Protein AF-A0A925CBT3-F1 (afdb_monomer)

Mean predicted aligned error: 5.27 Å

Secondary structure (DSSP, 8-state):
-PPP-EEEEEEE-SSEEEEEEE-TTPPPEEEEEETTT--EEEEE-TTSBPTTSS-B-EEEEEEEEETTEEEEEEEEEETTEEEEEEEEEEETTTTEEEEEEETTPBPTTS-BEEEEEEEEEETTEEEEEEEESSTTSPPEEEEEETTEEEEEEETT-EETTEEEEEEEEEEEEEETTEEEEEEEETT-SSEEEEEEE-----TT-TT-SS--SHHHHHHHHHHHHHHHHH---TT-TT-SSS-SHHHHHHHHHHHHHHHHH--

Structure (mmCIF, N/CA/C/O backbone):
data_AF-A0A925CBT3-F1
#
_entry.id   AF-A0A925CBT3-F1
#
loop_
_atom_site.group_PDB
_atom_site.id
_atom_site.type_symbol
_atom_site.label_atom_id
_atom_site.label_alt_id
_atom_site.label_comp_id
_atom_site.label_asym_id
_atom_site.label_entity_id
_atom_site.label_seq_id
_atom_site.pdbx_PDB_ins_code
_atom_site.Cartn_x
_atom_site.Cartn_y
_atom_site.Cartn_z
_atom_site.occupancy
_atom_site.B_iso_or_equiv
_atom_site.auth_seq_id
_atom_site.auth_comp_id
_atom_site.auth_asym_id
_atom_site.auth_atom_id
_atom_site.pdbx_PDB_model_num
ATOM 1 N N . MET A 1 1 ? -17.217 2.041 30.020 1.00 64.31 1 MET A N 1
ATOM 2 C CA . MET A 1 1 ? -17.315 2.760 28.734 1.00 64.31 1 MET A CA 1
ATOM 3 C C . MET A 1 1 ? -18.578 3.601 28.766 1.00 64.31 1 MET A C 1
ATOM 5 O O . MET A 1 1 ? -19.593 3.099 29.236 1.00 64.31 1 MET A O 1
ATOM 9 N N . GLY A 1 2 ? -18.503 4.871 28.360 1.00 74.50 2 GLY A N 1
ATOM 10 C CA . GLY A 1 2 ? -19.712 5.643 28.051 1.00 74.50 2 GLY A CA 1
ATOM 11 C C . GLY A 1 2 ? -20.394 5.091 26.789 1.00 74.50 2 GLY A C 1
ATOM 12 O O . GLY A 1 2 ? -19.797 4.254 26.110 1.00 74.50 2 GLY A O 1
ATOM 13 N N . PRO A 1 3 ? -21.630 5.508 26.475 1.00 82.62 3 PRO A N 1
ATOM 14 C CA . PRO A 1 3 ? -22.287 5.101 25.236 1.00 82.62 3 PRO A CA 1
ATOM 15 C C . PRO A 1 3 ? -21.514 5.617 24.011 1.00 82.62 3 PRO A C 1
ATOM 17 O O . PRO A 1 3 ? -21.066 6.765 23.998 1.00 82.62 3 PRO A O 1
ATOM 20 N N . PHE A 1 4 ? -21.389 4.781 22.975 1.00 84.06 4 PHE A N 1
ATOM 21 C CA . PHE A 1 4 ? -20.973 5.231 21.646 1.00 84.06 4 PHE A CA 1
ATOM 22 C C . PHE A 1 4 ? -22.062 6.127 21.068 1.00 84.06 4 PHE A C 1
ATOM 24 O O . PHE A 1 4 ? -23.239 5.764 21.094 1.00 84.06 4 PHE A O 1
ATOM 31 N N . LEU A 1 5 ? -21.679 7.297 20.567 1.00 84.81 5 LEU A N 1
ATOM 32 C CA . LEU A 1 5 ? -22.632 8.240 19.978 1.00 84.81 5 LEU A CA 1
ATOM 33 C C . LEU A 1 5 ? -22.550 8.267 18.457 1.00 84.81 5 LEU A C 1
ATOM 35 O O . LEU A 1 5 ? -23.509 8.664 17.799 1.00 84.81 5 LEU A O 1
ATOM 39 N N . ARG A 1 6 ? -21.420 7.824 17.905 1.00 89.31 6 ARG A N 1
ATOM 40 C CA . ARG A 1 6 ? -21.185 7.753 16.472 1.00 89.31 6 ARG A CA 1
ATOM 41 C C . ARG A 1 6 ? -20.341 6.530 16.143 1.00 89.31 6 ARG A C 1
ATOM 43 O O . ARG A 1 6 ? -19.370 6.243 16.841 1.00 89.31 6 ARG A O 1
ATOM 50 N N . PHE A 1 7 ? -20.730 5.851 15.072 1.00 89.75 7 PHE A N 1
ATOM 51 C CA . PHE A 1 7 ? -19.967 4.790 14.429 1.00 89.75 7 PHE A CA 1
ATOM 52 C C . PHE A 1 7 ? -19.543 5.303 13.057 1.00 89.75 7 PHE A C 1
ATOM 54 O O . PHE A 1 7 ? -20.370 5.860 12.333 1.00 89.75 7 PHE A O 1
ATOM 61 N N . ASP A 1 8 ? -18.273 5.131 12.724 1.00 87.25 8 ASP A N 1
ATOM 62 C CA . ASP A 1 8 ? -17.695 5.530 11.451 1.00 87.25 8 ASP A CA 1
ATOM 63 C C . ASP A 1 8 ? -17.082 4.299 10.791 1.00 87.25 8 ASP A C 1
ATOM 65 O O . ASP A 1 8 ? -16.086 3.753 11.259 1.00 87.25 8 ASP A O 1
ATOM 69 N N . GLY A 1 9 ? -17.719 3.865 9.703 1.00 85.31 9 GLY A N 1
ATOM 70 C CA . GLY A 1 9 ? -17.288 2.717 8.920 1.00 85.31 9 GLY A CA 1
ATOM 71 C C . GLY A 1 9 ? -17.327 1.378 9.646 1.00 85.31 9 GLY A C 1
ATOM 72 O O . GLY A 1 9 ? -17.308 1.285 10.872 1.00 85.31 9 GLY A O 1
ATOM 73 N N . VAL A 1 10 ? -17.407 0.314 8.857 1.00 93.12 10 VAL A N 1
ATOM 74 C CA . VAL A 1 10 ? -17.416 -1.054 9.362 1.00 93.12 10 VAL A CA 1
ATOM 75 C C . VAL A 1 10 ? -16.691 -1.933 8.350 1.00 93.12 10 VAL A C 1
ATOM 77 O O . VAL A 1 10 ? -17.104 -2.000 7.195 1.00 93.12 10 VAL A O 1
ATOM 80 N N . GLY A 1 11 ? -15.639 -2.612 8.794 1.00 94.31 11 GLY A N 1
ATOM 81 C CA . GLY A 1 11 ? -15.025 -3.736 8.098 1.00 94.31 11 GLY A CA 1
ATOM 82 C C . GLY A 1 11 ? -15.513 -5.039 8.724 1.00 94.31 11 GLY A C 1
ATOM 83 O O . GLY A 1 11 ? -15.618 -5.130 9.948 1.00 94.31 11 GLY A O 1
ATOM 84 N N . ILE A 1 12 ? -15.826 -6.043 7.909 1.00 95.44 12 ILE A N 1
ATOM 85 C CA . ILE A 1 12 ? -16.310 -7.349 8.374 1.00 95.44 12 ILE A CA 1
ATOM 86 C C . ILE A 1 12 ? -15.520 -8.442 7.658 1.00 95.44 12 ILE A C 1
ATOM 88 O O . ILE A 1 12 ? -15.427 -8.404 6.434 1.00 95.44 12 ILE A O 1
ATOM 92 N N . ASP A 1 13 ? -15.013 -9.416 8.413 1.00 94.44 13 ASP A N 1
ATOM 93 C CA . ASP A 1 13 ? -14.558 -10.707 7.887 1.00 94.44 13 ASP A CA 1
ATOM 94 C C . ASP A 1 13 ? -15.421 -11.851 8.464 1.00 94.44 13 ASP A C 1
ATOM 96 O O . ASP A 1 13 ? -16.495 -11.617 9.024 1.00 94.44 13 ASP A O 1
ATOM 100 N N . GLU A 1 14 ? -15.004 -13.108 8.289 1.00 95.00 14 GLU A N 1
ATOM 101 C CA . GLU A 1 14 ? -15.771 -14.272 8.757 1.00 95.00 14 GLU A CA 1
ATOM 102 C C . GLU A 1 14 ? -15.993 -14.290 10.284 1.00 95.00 14 GLU A C 1
ATOM 104 O O . GLU A 1 14 ? -17.031 -14.769 10.749 1.00 95.00 14 GLU A O 1
ATOM 109 N N . PHE A 1 15 ? -15.051 -13.762 11.070 1.00 96.62 15 PHE A N 1
ATOM 110 C CA . PHE A 1 15 ? -15.027 -13.926 12.529 1.00 96.62 15 PHE A CA 1
ATOM 111 C C . PHE A 1 15 ? -15.128 -12.611 13.298 1.00 96.62 15 PHE A C 1
ATOM 113 O O . PHE A 1 15 ? -15.496 -12.607 14.478 1.00 96.62 15 PHE A O 1
ATOM 120 N N . TYR A 1 16 ? -14.826 -11.498 12.643 1.00 97.69 16 TYR A N 1
ATOM 121 C CA . TYR A 1 16 ? -14.595 -10.226 13.286 1.00 97.69 16 TYR A CA 1
ATOM 122 C C . TYR A 1 16 ? -15.280 -9.073 12.560 1.00 97.69 16 TYR A C 1
ATOM 124 O O . TYR A 1 16 ? -15.506 -9.063 11.351 1.00 97.69 16 TYR A O 1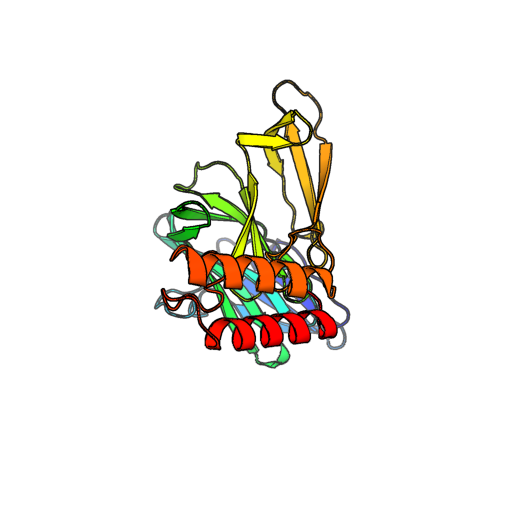
ATOM 132 N N . THR A 1 17 ? -15.606 -8.047 13.336 1.00 97.19 17 THR A N 1
ATOM 133 C CA . THR A 1 17 ? -16.063 -6.757 12.827 1.00 97.19 17 THR A CA 1
ATOM 134 C C . THR A 1 17 ? -15.180 -5.660 13.399 1.00 97.19 17 THR A C 1
ATOM 136 O O . THR A 1 17 ? -15.119 -5.483 14.615 1.00 97.19 17 THR A O 1
ATOM 139 N N . ALA A 1 18 ? -14.506 -4.916 12.531 1.00 97.25 18 ALA A N 1
ATOM 140 C CA . ALA A 1 18 ? -13.723 -3.745 12.892 1.00 97.25 18 ALA A CA 1
ATOM 141 C C . ALA A 1 18 ? -14.542 -2.479 12.628 1.00 97.25 18 ALA A C 1
ATOM 143 O O . ALA A 1 18 ? -15.163 -2.344 11.576 1.00 97.25 18 ALA A O 1
ATOM 144 N N . PHE A 1 19 ? -14.549 -1.533 13.560 1.00 96.19 19 PHE A N 1
ATOM 145 C CA . PHE A 1 19 ? -15.250 -0.262 13.371 1.00 96.19 19 PHE A CA 1
ATOM 146 C C . PHE A 1 19 ? -14.588 0.855 14.170 1.00 96.19 19 PHE A C 1
ATOM 148 O O . PHE A 1 19 ? -14.048 0.622 15.257 1.00 96.19 19 PHE A O 1
ATOM 155 N N . ALA A 1 20 ? -14.657 2.079 13.647 1.00 95.19 20 ALA A N 1
ATOM 156 C CA . ALA A 1 20 ? -14.320 3.256 14.427 1.00 95.19 20 ALA A CA 1
ATOM 157 C C . ALA A 1 20 ? -15.570 3.747 15.166 1.00 95.19 20 ALA A C 1
ATOM 159 O O . ALA A 1 20 ? -16.683 3.746 14.634 1.00 95.19 20 ALA A O 1
ATOM 160 N N . ALA A 1 21 ? -15.404 4.165 16.415 1.00 94.31 21 ALA A N 1
ATOM 161 C CA . ALA A 1 21 ? -16.474 4.775 17.187 1.00 94.31 21 ALA A CA 1
ATOM 162 C C . ALA A 1 21 ? -15.963 5.969 17.988 1.00 94.31 21 ALA A C 1
ATOM 164 O O . ALA A 1 21 ? -14.822 5.995 18.448 1.00 94.31 21 ALA A O 1
ATOM 165 N N . SER A 1 22 ? -16.831 6.959 18.177 1.00 91.19 22 SER A N 1
ATOM 166 C CA . SER A 1 22 ? -16.550 8.144 18.987 1.00 91.19 22 SER A CA 1
ATOM 167 C C . SER A 1 22 ? -17.689 8.440 19.966 1.00 91.19 22 SER A C 1
ATOM 169 O O . SER A 1 22 ? -18.843 8.020 19.806 1.00 91.19 22 SER A O 1
ATOM 171 N N . SER A 1 23 ? -17.335 9.153 21.034 1.00 87.50 23 SER A N 1
ATOM 172 C CA . SER A 1 23 ? -18.282 9.764 21.975 1.00 87.50 23 SER A CA 1
ATOM 173 C C . SER A 1 23 ? -18.295 11.283 21.775 1.00 87.50 23 SER A C 1
ATOM 175 O O . SER A 1 23 ? -17.474 11.801 21.021 1.00 87.50 23 SER A O 1
ATOM 177 N N . ASP A 1 24 ? -19.245 11.999 22.388 1.00 82.94 24 ASP A N 1
ATOM 178 C CA . ASP A 1 24 ? -19.485 13.421 22.084 1.00 82.94 24 ASP A CA 1
ATOM 179 C C . ASP A 1 24 ? -18.210 14.256 22.249 1.00 82.94 24 ASP A C 1
ATOM 181 O O . ASP A 1 24 ? -17.626 14.311 23.336 1.00 82.94 24 ASP A O 1
ATOM 185 N N . GLY A 1 25 ? -17.761 14.874 21.157 1.00 76.88 25 GLY A N 1
ATOM 186 C CA . GLY A 1 25 ? -16.551 15.694 21.127 1.00 76.88 25 GLY A CA 1
ATOM 187 C C . GLY A 1 25 ? -15.237 14.957 21.416 1.00 76.88 25 GLY A C 1
ATOM 188 O O . GLY A 1 25 ? -14.221 15.626 21.603 1.00 76.88 25 GLY A O 1
ATOM 189 N N . GLN A 1 26 ? -15.224 13.620 21.471 1.00 80.19 26 GLN A N 1
ATOM 190 C CA . GLN A 1 26 ? -14.004 12.839 21.668 1.00 80.19 26 GLN A CA 1
ATOM 191 C C . GLN A 1 26 ? -13.435 12.335 20.334 1.00 80.19 26 GLN A C 1
ATOM 193 O O . GLN A 1 26 ? -14.201 12.013 19.423 1.00 80.19 26 GLN A O 1
ATOM 198 N N . PRO A 1 27 ? -12.100 12.228 20.224 1.00 80.44 27 PRO A N 1
ATOM 199 C CA . PRO A 1 27 ? -11.443 11.556 19.107 1.00 80.44 27 PRO A CA 1
ATOM 200 C C . PRO A 1 27 ? -11.970 10.127 18.901 1.00 80.44 27 PRO A C 1
ATOM 202 O O . PRO A 1 27 ? -12.427 9.480 19.850 1.00 80.44 27 PRO A O 1
ATOM 205 N N . GLY A 1 28 ? -11.908 9.631 17.666 1.00 88.00 28 GLY A N 1
ATOM 206 C CA . GLY A 1 28 ? -12.358 8.281 17.346 1.00 88.00 28 GLY A CA 1
ATOM 207 C C . GLY A 1 28 ? -11.405 7.220 17.892 1.00 88.00 28 GLY A C 1
ATOM 208 O O . GLY A 1 28 ? -10.201 7.439 18.041 1.00 88.00 28 GLY A O 1
ATOM 209 N N . SER A 1 29 ? -11.973 6.070 18.239 1.00 94.25 29 SER A N 1
ATOM 210 C CA . SER A 1 29 ? -11.267 4.878 18.709 1.00 94.25 29 SER A CA 1
ATOM 211 C C . SER A 1 29 ? -11.624 3.691 17.817 1.00 94.25 29 SER A C 1
ATOM 213 O O . SER A 1 29 ? -12.765 3.578 17.367 1.00 94.25 29 SER A O 1
ATOM 215 N N . LEU A 1 30 ? -10.660 2.809 17.573 1.00 96.69 30 LEU A N 1
ATOM 216 C CA . LEU A 1 30 ? -10.825 1.577 16.809 1.00 96.69 30 LEU A CA 1
ATOM 217 C C . LEU A 1 30 ? -11.178 0.419 17.737 1.00 96.69 30 LEU A C 1
ATOM 219 O O . LEU A 1 30 ? -10.469 0.157 18.714 1.00 96.69 30 LEU A O 1
ATOM 223 N N . TYR A 1 31 ? -12.232 -0.309 17.388 1.00 97.00 31 TYR A N 1
ATOM 224 C CA . TYR A 1 31 ? -12.672 -1.497 18.105 1.00 97.00 31 TYR A CA 1
ATOM 225 C C . TYR A 1 31 ? -12.733 -2.706 17.182 1.00 97.00 31 TYR A C 1
ATOM 227 O O . TYR A 1 31 ? -13.039 -2.586 15.996 1.00 97.00 31 TYR A O 1
ATOM 235 N N . LEU A 1 32 ? -12.499 -3.871 17.778 1.00 97.75 32 LEU A N 1
ATOM 236 C CA . LEU A 1 32 ? -12.764 -5.178 17.203 1.00 97.75 32 LEU A CA 1
ATOM 237 C C . LEU A 1 32 ? -13.892 -5.843 17.981 1.00 97.75 32 LEU A C 1
ATOM 239 O O . LEU A 1 32 ? -13.814 -5.955 19.205 1.00 97.75 32 LEU A O 1
ATOM 243 N N . ALA A 1 33 ? -14.923 -6.297 17.284 1.00 97.56 33 ALA A N 1
ATOM 244 C CA . ALA A 1 33 ? -15.937 -7.180 17.829 1.00 97.56 33 ALA A CA 1
ATOM 245 C C . ALA A 1 33 ? -15.700 -8.601 17.326 1.00 97.56 33 ALA A C 1
ATOM 247 O O . ALA A 1 33 ? -15.643 -8.828 16.120 1.00 97.56 33 ALA A O 1
ATOM 248 N N . ASP A 1 34 ? -15.605 -9.552 18.247 1.00 97.44 34 ASP A N 1
ATOM 249 C CA . ASP A 1 34 ? -15.688 -10.974 17.930 1.00 97.44 34 ASP A CA 1
ATOM 250 C C . ASP A 1 34 ? -17.160 -11.337 17.687 1.00 97.44 34 ASP A C 1
ATOM 252 O O . ASP A 1 34 ? -18.013 -11.149 18.560 1.00 97.44 34 ASP A O 1
ATOM 256 N N . VAL A 1 35 ? -17.474 -11.820 16.483 1.00 95.50 35 VAL A N 1
ATOM 257 C CA . VAL A 1 35 ? -18.858 -12.061 16.043 1.00 95.50 35 VAL A CA 1
ATOM 258 C C . VAL A 1 35 ? -19.505 -13.207 16.824 1.00 95.50 35 VAL A C 1
ATOM 260 O O . VAL A 1 35 ? -20.707 -13.176 17.093 1.00 95.50 35 VAL A O 1
ATOM 263 N N . ALA A 1 36 ? -18.723 -14.211 17.224 1.00 96.44 36 ALA A N 1
ATOM 264 C CA . ALA A 1 36 ? -19.232 -15.395 17.908 1.00 96.44 36 ALA A CA 1
ATOM 265 C C . ALA A 1 36 ? -19.567 -15.115 19.380 1.00 96.44 36 ALA A C 1
ATOM 267 O O . ALA A 1 36 ? -20.559 -15.621 19.909 1.00 96.44 36 ALA A O 1
ATOM 268 N N . THR A 1 37 ? -18.734 -14.323 20.050 1.00 97.38 37 THR A N 1
ATOM 269 C CA . THR A 1 37 ? -18.839 -14.057 21.492 1.00 97.38 37 THR A CA 1
ATOM 270 C C . THR A 1 37 ? -19.490 -12.714 21.813 1.00 97.38 37 THR A C 1
ATOM 272 O O . THR A 1 37 ? -19.947 -12.508 22.939 1.00 97.38 37 THR A O 1
ATOM 275 N N . GLY A 1 38 ? -19.529 -11.790 20.849 1.00 95.25 38 GLY A N 1
ATOM 276 C CA . GLY A 1 38 ? -19.924 -10.398 21.057 1.00 95.25 38 GLY A CA 1
ATOM 277 C C . GLY A 1 38 ? -18.925 -9.599 21.900 1.00 95.25 38 GLY A C 1
ATOM 278 O O . GLY A 1 38 ? -19.246 -8.494 22.343 1.00 95.25 38 GLY A O 1
ATOM 279 N N . GLN A 1 39 ? -17.735 -10.147 22.172 1.00 96.75 39 GLN A N 1
ATOM 280 C CA . GLN A 1 39 ? -16.708 -9.459 22.943 1.00 96.75 39 GLN A CA 1
ATOM 281 C C . GLN A 1 39 ? -16.138 -8.289 22.137 1.00 96.75 39 GLN A C 1
ATOM 283 O O . GLN A 1 39 ? -15.782 -8.442 20.972 1.00 96.75 39 GLN A O 1
ATOM 288 N N . LEU A 1 40 ? -16.008 -7.132 22.791 1.00 96.56 40 LEU A N 1
ATOM 289 C CA . LEU A 1 40 ? -15.347 -5.954 22.234 1.00 96.56 40 LEU A CA 1
ATOM 290 C C . LEU A 1 40 ? -13.918 -5.836 22.769 1.00 96.56 40 LEU A C 1
ATOM 292 O O . LEU A 1 40 ? -13.698 -5.880 23.982 1.00 96.56 40 LEU A O 1
ATOM 296 N N . LEU A 1 41 ? -12.968 -5.621 21.865 1.00 96.44 41 LEU A N 1
ATOM 297 C CA . LEU A 1 41 ? -11.564 -5.351 22.149 1.00 96.44 41 LEU A CA 1
ATOM 298 C C . LEU A 1 41 ? -11.201 -3.954 21.611 1.00 96.44 41 LEU A C 1
ATOM 300 O O . LEU A 1 41 ? -11.334 -3.721 20.409 1.00 96.44 41 LEU A O 1
ATOM 304 N N . PRO A 1 42 ? -10.753 -3.008 22.457 1.00 96.00 42 PRO A N 1
ATOM 305 C CA . PRO A 1 42 ? -10.170 -1.763 21.965 1.00 96.00 42 PRO A CA 1
ATOM 306 C C . PRO A 1 42 ? -8.809 -2.048 21.315 1.00 96.00 42 PRO A C 1
ATOM 308 O O . PRO A 1 42 ? -7.956 -2.680 21.935 1.00 96.00 42 PRO A O 1
ATOM 311 N N . ILE A 1 43 ? -8.610 -1.574 20.084 1.00 96.88 43 ILE A N 1
ATOM 312 C CA . ILE A 1 43 ? -7.344 -1.722 19.349 1.00 96.88 43 ILE A CA 1
ATOM 313 C C . ILE A 1 43 ? -6.488 -0.465 19.503 1.00 96.88 43 ILE A C 1
ATOM 315 O O . ILE A 1 43 ? -5.335 -0.536 19.926 1.00 96.88 43 ILE A O 1
ATOM 319 N N . ALA A 1 44 ? -7.053 0.692 19.159 1.00 96.31 44 ALA A N 1
ATOM 320 C CA . ALA A 1 44 ? -6.342 1.962 19.167 1.00 96.31 44 ALA A CA 1
ATOM 321 C C . ALA A 1 44 ? -7.266 3.097 19.611 1.00 96.31 44 ALA A C 1
ATOM 323 O O . ALA A 1 44 ? -8.363 3.255 19.080 1.00 96.31 44 ALA A O 1
ATOM 324 N N . ASP A 1 45 ? -6.820 3.892 20.578 1.00 94.12 45 ASP A N 1
ATOM 325 C CA . ASP A 1 45 ? -7.518 5.082 21.060 1.00 94.12 45 ASP A CA 1
ATOM 326 C C . ASP A 1 45 ? -6.533 6.213 21.411 1.00 94.12 45 ASP A C 1
ATOM 328 O O . ASP A 1 45 ? -5.329 6.123 21.164 1.00 94.12 45 ASP A O 1
ATOM 332 N N . VAL A 1 46 ? -7.047 7.280 22.029 1.00 92.38 46 VAL A N 1
ATOM 333 C CA . VAL A 1 46 ? -6.284 8.471 22.454 1.00 92.38 46 VAL A CA 1
ATOM 334 C C . VAL A 1 46 ? -5.190 8.221 23.488 1.00 92.38 46 VAL A C 1
ATOM 336 O O . VAL A 1 46 ? -4.424 9.139 23.786 1.00 92.38 46 VAL A O 1
ATOM 339 N N . ASN A 1 47 ? -5.105 7.019 24.044 1.00 93.81 47 ASN A N 1
ATOM 340 C CA . ASN A 1 47 ? -4.065 6.573 24.961 1.00 93.81 47 ASN A CA 1
ATOM 341 C C . ASN A 1 47 ? -3.124 5.551 24.308 1.00 93.81 47 ASN A C 1
ATOM 343 O O . ASN A 1 47 ? -2.075 5.251 24.880 1.00 93.81 47 ASN A O 1
ATOM 347 N N . THR A 1 48 ? -3.466 5.021 23.132 1.00 95.69 48 THR A N 1
ATOM 348 C CA . THR A 1 48 ? -2.609 4.096 22.389 1.00 95.69 48 THR A CA 1
ATOM 349 C C . THR A 1 48 ? -1.486 4.881 21.707 1.00 95.69 48 THR A C 1
ATOM 351 O O . THR A 1 48 ? -1.780 5.778 20.911 1.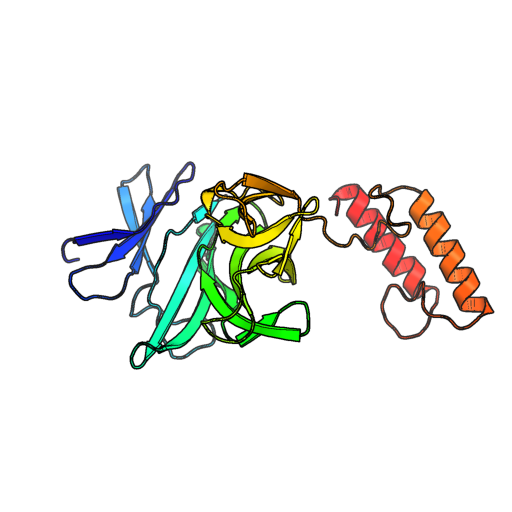00 95.69 48 THR A O 1
ATOM 354 N N . PRO A 1 49 ? -0.205 4.586 21.995 1.00 95.75 49 PRO A N 1
ATOM 355 C CA . PRO A 1 49 ? 0.916 5.273 21.367 1.00 95.75 49 PRO A CA 1
ATOM 356 C C . PRO A 1 49 ? 1.017 4.921 19.881 1.00 95.75 49 PRO A C 1
ATOM 358 O O . PRO A 1 49 ? 0.820 3.768 19.493 1.00 95.75 49 PRO A O 1
ATOM 361 N N . ILE A 1 50 ? 1.364 5.912 19.061 1.00 95.25 50 ILE A N 1
ATOM 362 C CA . ILE A 1 50 ? 1.711 5.700 17.654 1.00 95.25 50 ILE A CA 1
ATOM 363 C C . ILE A 1 50 ? 3.099 5.036 17.607 1.00 95.25 50 ILE A C 1
ATOM 365 O O . ILE A 1 50 ? 4.023 5.550 18.249 1.00 95.25 50 ILE A O 1
ATOM 369 N N . PRO A 1 51 ? 3.283 3.911 16.887 1.00 94.88 51 PRO A N 1
ATOM 370 C CA . PRO A 1 51 ? 4.589 3.273 16.743 1.00 94.88 51 PRO A CA 1
ATOM 371 C C . PRO A 1 51 ? 5.680 4.271 16.330 1.00 94.88 51 PRO A C 1
ATOM 373 O O . PRO A 1 51 ? 5.473 5.089 15.445 1.00 94.88 51 PRO A O 1
ATOM 376 N N . GLY A 1 52 ? 6.836 4.236 16.999 1.00 90.25 52 GLY A N 1
ATOM 377 C CA . GLY A 1 52 ? 7.957 5.141 16.700 1.00 90.25 52 GLY A CA 1
ATOM 378 C C . GLY A 1 52 ? 7.798 6.588 17.192 1.00 90.25 52 GLY A C 1
ATOM 379 O O . GLY A 1 52 ? 8.706 7.395 16.998 1.00 90.25 52 GLY A O 1
ATOM 380 N N . SER A 1 53 ? 6.699 6.925 17.873 1.00 91.56 53 SER A N 1
ATOM 381 C CA . SER A 1 53 ? 6.367 8.288 18.295 1.00 91.56 53 SER A CA 1
ATOM 382 C C . SER A 1 53 ? 6.002 8.372 19.785 1.00 91.56 53 SER A C 1
ATOM 384 O O . SER A 1 53 ? 5.679 7.380 20.432 1.00 91.56 53 SER A O 1
ATOM 386 N N . ASN A 1 54 ? 6.044 9.588 20.344 1.00 90.88 54 ASN A N 1
ATOM 387 C CA . ASN A 1 54 ? 5.527 9.899 21.688 1.00 90.88 54 ASN A CA 1
ATOM 388 C C . ASN A 1 54 ? 4.068 10.394 21.661 1.00 90.88 54 ASN A C 1
ATOM 390 O O . ASN A 1 54 ? 3.531 10.815 22.687 1.00 90.88 54 ASN A O 1
ATOM 394 N N . LEU A 1 55 ? 3.447 10.415 20.482 1.00 93.31 55 LEU A N 1
ATOM 395 C CA . LEU A 1 55 ? 2.063 10.825 20.281 1.00 93.31 55 LEU A CA 1
ATOM 396 C C . LEU A 1 55 ? 1.120 9.627 20.421 1.00 93.31 55 LEU A C 1
ATOM 398 O O . LEU A 1 55 ? 1.545 8.473 20.397 1.00 93.31 55 LEU A O 1
ATOM 402 N N . THR A 1 56 ? -0.175 9.906 20.546 1.00 94.00 56 THR A N 1
ATOM 403 C CA . THR A 1 56 ? -1.224 8.885 20.632 1.00 94.00 56 THR A CA 1
ATOM 404 C C . THR A 1 56 ? -2.218 8.985 19.486 1.00 94.00 56 THR A C 1
ATOM 406 O O . THR A 1 56 ? -2.382 10.055 18.888 1.00 94.00 56 THR A O 1
ATOM 409 N N . PHE A 1 57 ? -2.883 7.870 19.186 1.00 93.69 57 PHE A N 1
ATOM 410 C CA . PHE A 1 57 ? -3.813 7.770 18.071 1.00 93.69 57 PHE A CA 1
ATOM 411 C C . PHE A 1 57 ? -5.081 8.607 18.265 1.00 93.69 57 PHE A C 1
ATOM 413 O O . PHE A 1 57 ? -5.719 8.626 19.311 1.00 93.69 57 PHE A O 1
ATOM 420 N N . ASN A 1 58 ? -5.499 9.247 17.187 1.00 93.06 58 ASN A N 1
ATOM 421 C CA . ASN A 1 58 ? -6.891 9.461 16.845 1.00 93.06 58 ASN A CA 1
ATOM 422 C C . ASN A 1 58 ? -7.175 8.560 15.644 1.00 93.06 58 ASN A C 1
ATOM 424 O O . ASN A 1 58 ? -6.405 8.569 14.679 1.00 93.06 58 ASN A O 1
ATOM 428 N N . VAL A 1 59 ? -8.237 7.766 15.714 1.00 91.88 59 VAL A N 1
ATOM 429 C CA . VAL A 1 59 ? -8.651 6.931 14.589 1.00 91.88 59 VAL A CA 1
ATOM 430 C C . VAL A 1 59 ? -9.838 7.594 13.912 1.00 91.88 59 VAL A C 1
ATOM 432 O O . VAL A 1 59 ? -10.826 7.930 14.562 1.00 91.88 59 VAL A O 1
ATOM 435 N N . SER A 1 60 ? -9.746 7.764 12.599 1.00 84.81 60 SER A N 1
ATOM 436 C CA . SER A 1 60 ? -10.871 8.164 11.757 1.00 84.81 60 SER A CA 1
ATOM 437 C C . SER A 1 60 ? -11.040 7.188 10.609 1.00 84.81 60 SER A C 1
ATOM 439 O O . SER A 1 60 ? -10.172 6.359 10.341 1.00 84.81 60 SER A O 1
ATOM 441 N N . ASP A 1 61 ? -12.139 7.377 9.887 1.00 85.50 61 ASP A N 1
ATOM 442 C CA . ASP A 1 61 ? -12.475 6.658 8.664 1.00 85.50 61 ASP A CA 1
ATOM 443 C C . ASP A 1 61 ? -12.886 5.202 8.894 1.00 85.50 61 ASP A C 1
ATOM 445 O O . ASP A 1 61 ? -13.012 4.726 10.021 1.00 85.50 61 ASP A O 1
ATOM 449 N N . SER A 1 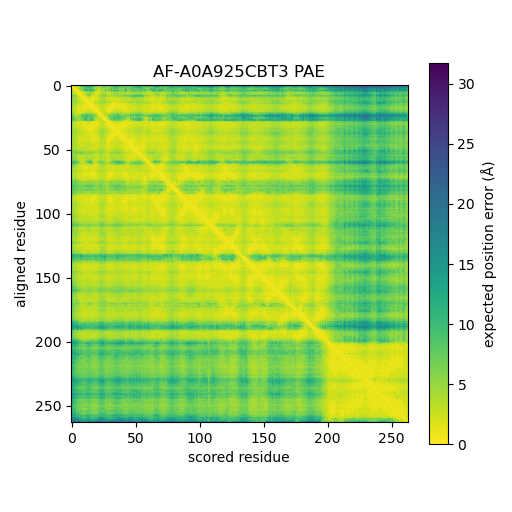62 ? -13.220 4.534 7.791 1.00 90.62 62 SER A N 1
ATOM 450 C CA . SER A 1 62 ? -13.724 3.166 7.799 1.00 90.62 62 SER A CA 1
ATOM 451 C C . SER A 1 62 ? -12.553 2.190 7.811 1.00 90.62 62 SER A C 1
ATOM 453 O O . SER A 1 62 ? -11.867 2.106 6.791 1.00 90.62 62 SER A O 1
ATOM 455 N N . PRO A 1 63 ? -12.288 1.479 8.925 1.00 95.81 63 PRO A N 1
ATOM 456 C CA . PRO A 1 63 ? -11.297 0.418 8.902 1.00 95.81 63 PRO A CA 1
ATOM 457 C C . PRO A 1 63 ? -11.785 -0.698 7.977 1.00 95.81 63 PRO A C 1
ATOM 459 O O . PRO A 1 63 ? -12.981 -0.994 7.938 1.00 95.81 63 PRO A O 1
ATOM 462 N N . LEU A 1 64 ? -10.859 -1.343 7.275 1.00 96.94 64 LEU A N 1
ATOM 463 C CA . LEU A 1 64 ? -11.136 -2.594 6.578 1.00 96.94 64 LEU A CA 1
ATOM 464 C C . LEU A 1 64 ? -10.359 -3.729 7.216 1.00 96.94 64 LEU A C 1
ATOM 466 O O . LEU A 1 64 ? -9.247 -3.531 7.700 1.00 96.94 64 LEU A O 1
ATOM 470 N N . ILE A 1 65 ? -10.972 -4.905 7.211 1.00 97.62 65 ILE A N 1
ATOM 471 C CA . ILE A 1 65 ? -10.421 -6.132 7.763 1.00 97.62 65 ILE A CA 1
ATOM 472 C C . ILE A 1 65 ? -10.378 -7.190 6.667 1.00 97.62 65 ILE A C 1
ATOM 474 O O . ILE A 1 65 ? -11.352 -7.352 5.936 1.00 97.62 65 ILE A O 1
ATOM 478 N N . ASP A 1 66 ? -9.247 -7.875 6.562 1.00 97.50 66 ASP A N 1
ATOM 479 C CA . ASP A 1 66 ? -9.077 -9.038 5.703 1.00 97.50 66 ASP A CA 1
ATOM 480 C C . ASP A 1 66 ? -8.080 -10.007 6.338 1.00 97.50 66 ASP A C 1
ATOM 482 O O . ASP A 1 66 ? -7.060 -9.588 6.890 1.00 97.50 66 ASP A O 1
ATOM 486 N N . GLU A 1 67 ? -8.393 -11.301 6.290 1.00 95.81 67 GLU A N 1
ATOM 487 C CA . GLU A 1 67 ? -7.547 -12.383 6.815 1.00 95.81 67 GLU A CA 1
ATOM 488 C C . GLU A 1 67 ? -6.976 -12.111 8.225 1.00 95.81 67 GLU A C 1
ATOM 490 O O . GLU A 1 67 ? -5.797 -12.343 8.503 1.00 95.81 67 GLU A O 1
ATOM 495 N N . GLY A 1 68 ? -7.801 -11.580 9.135 1.00 96.44 68 GLY A N 1
ATOM 496 C CA . GLY A 1 68 ? -7.386 -11.287 10.507 1.00 96.44 68 GLY A CA 1
ATOM 497 C C . GLY A 1 68 ? -6.451 -10.076 10.666 1.00 96.44 68 GLY A C 1
ATOM 498 O O . GLY A 1 68 ? -5.823 -9.918 11.717 1.00 96.44 68 GLY A O 1
ATOM 499 N N . ARG A 1 69 ? -6.348 -9.212 9.653 1.00 98.00 69 ARG A N 1
ATOM 500 C CA . ARG A 1 69 ? -5.582 -7.959 9.684 1.00 98.00 69 ARG A CA 1
ATOM 501 C C . ARG A 1 69 ? -6.481 -6.776 9.377 1.00 98.00 69 ARG A C 1
ATOM 503 O O . ARG A 1 69 ? -7.345 -6.858 8.514 1.00 98.00 69 ARG A O 1
ATOM 510 N N . ILE A 1 70 ? -6.268 -5.662 10.070 1.00 98.06 70 ILE A N 1
ATOM 511 C CA . ILE A 1 70 ? -7.123 -4.475 9.978 1.00 98.06 70 ILE A CA 1
ATOM 512 C C . ILE A 1 70 ? -6.293 -3.291 9.509 1.00 98.06 70 ILE A C 1
ATOM 514 O O . ILE A 1 70 ? -5.440 -2.826 10.262 1.00 98.06 70 ILE A O 1
ATOM 518 N N . ALA A 1 71 ? -6.570 -2.769 8.316 1.00 97.75 71 ALA A N 1
ATOM 519 C CA . ALA A 1 71 ? -6.015 -1.497 7.872 1.00 97.75 71 ALA A CA 1
ATOM 520 C C . ALA A 1 71 ? -6.886 -0.336 8.352 1.00 97.75 71 ALA A C 1
ATOM 522 O O . ALA A 1 71 ? -8.109 -0.337 8.191 1.00 97.75 71 ALA A O 1
ATOM 523 N N . PHE A 1 72 ? -6.248 0.676 8.932 1.00 97.50 72 PHE A N 1
ATOM 524 C CA . PHE A 1 72 ? -6.926 1.866 9.432 1.00 97.50 72 PHE A CA 1
ATOM 525 C C . PHE A 1 72 ? -6.042 3.106 9.317 1.00 97.50 72 PHE A C 1
ATOM 527 O O . PHE A 1 72 ? -4.816 3.025 9.207 1.00 97.50 72 PHE A O 1
ATOM 534 N N . ARG A 1 73 ? -6.686 4.276 9.353 1.00 96.19 73 ARG A N 1
ATOM 535 C CA . ARG A 1 73 ? -5.997 5.561 9.377 1.00 96.19 73 ARG A CA 1
ATOM 536 C C . ARG A 1 73 ? -5.845 5.994 10.824 1.00 96.19 73 ARG A C 1
ATOM 538 O O . ARG A 1 73 ? -6.830 6.192 11.535 1.00 96.19 73 ARG A O 1
ATOM 545 N N . GLY A 1 74 ? -4.602 6.163 11.243 1.00 95.00 74 GLY A N 1
ATOM 546 C CA . GLY A 1 74 ? -4.257 6.745 12.531 1.00 95.00 74 GLY A CA 1
ATOM 547 C C . GLY A 1 74 ? -3.639 8.117 12.325 1.00 95.00 74 GLY A C 1
ATOM 548 O O . GLY A 1 74 ? -2.888 8.315 11.376 1.00 95.00 74 GLY A O 1
ATOM 549 N N . TYR A 1 75 ? -3.949 9.084 13.180 1.00 92.94 75 TYR A N 1
ATOM 550 C CA . TYR A 1 75 ? -3.335 10.408 13.112 1.00 92.94 75 TYR A CA 1
ATOM 551 C C . TYR A 1 75 ? -3.372 11.118 14.457 1.00 92.94 75 TYR A C 1
ATOM 553 O O . TYR A 1 75 ? -4.100 10.738 15.368 1.00 92.94 75 TYR A O 1
ATOM 561 N N . ARG A 1 76 ? -2.600 12.191 14.579 1.00 91.62 76 ARG A N 1
ATOM 562 C CA . ARG A 1 76 ? -2.659 13.130 15.689 1.00 91.62 76 ARG A CA 1
ATOM 563 C C . ARG A 1 76 ? -2.800 14.538 15.140 1.00 91.62 76 ARG A C 1
ATOM 565 O O . ARG A 1 76 ? -2.026 14.953 14.283 1.00 91.62 76 ARG A O 1
ATOM 572 N N . LEU A 1 77 ? -3.770 15.274 15.675 1.00 84.94 77 LEU A N 1
ATOM 573 C CA . LEU A 1 77 ? -3.932 16.696 15.393 1.00 84.94 77 LEU A CA 1
ATOM 574 C C . LEU A 1 77 ? -3.322 17.537 16.512 1.00 84.94 77 LEU A C 1
ATOM 576 O O . LEU A 1 77 ? -3.565 17.275 17.693 1.00 84.94 77 LEU A O 1
ATOM 580 N N . GLU A 1 78 ? -2.635 18.606 16.130 1.00 87.19 78 GLU A N 1
ATOM 581 C CA . GLU A 1 78 ? -2.353 19.750 16.994 1.00 87.19 78 GLU A CA 1
ATOM 582 C C . GLU A 1 78 ? -2.904 21.001 16.323 1.00 87.19 78 GLU A C 1
ATOM 584 O O . GLU A 1 78 ? -2.586 21.299 15.176 1.00 87.19 78 GLU A O 1
ATOM 589 N N . SER A 1 79 ? -3.776 21.734 17.019 1.00 87.06 79 SER A N 1
ATOM 590 C CA . SER A 1 79 ? -4.420 22.936 16.464 1.00 87.06 79 SER A CA 1
ATOM 591 C C . SER A 1 79 ? -5.077 22.703 15.092 1.00 87.06 79 SER A C 1
ATOM 593 O O . SER A 1 79 ? -5.007 23.563 14.222 1.00 87.06 79 SER A O 1
ATOM 595 N N . PHE A 1 80 ? -5.722 21.543 14.916 1.00 82.50 80 PHE A N 1
ATOM 596 C CA . PHE A 1 80 ? -6.378 21.096 13.675 1.00 82.50 80 PHE A CA 1
ATOM 597 C C . PHE A 1 80 ? -5.450 20.739 12.508 1.00 82.50 80 PHE A C 1
ATOM 599 O O . PHE A 1 80 ? -5.951 20.366 11.454 1.00 82.50 80 PHE A O 1
ATOM 606 N N . VAL A 1 81 ? -4.131 20.771 12.700 1.00 83.19 81 VAL A N 1
ATOM 607 C CA . VAL A 1 81 ? -3.161 20.337 11.690 1.00 83.19 81 VAL A CA 1
ATOM 608 C C . VAL A 1 81 ? -2.673 18.928 12.039 1.00 83.19 81 VAL A C 1
ATOM 610 O O . VAL A 1 81 ? -2.313 18.689 13.199 1.00 83.19 81 VAL A O 1
ATOM 613 N N . PRO A 1 82 ? -2.666 17.975 11.090 1.00 82.69 82 PRO A N 1
ATOM 614 C CA . PRO A 1 82 ? -2.005 16.690 11.282 1.00 82.69 82 PRO A CA 1
ATOM 615 C C . PRO A 1 82 ? -0.512 16.892 11.552 1.00 82.69 82 PRO A C 1
ATOM 617 O O . PRO A 1 82 ? 0.211 17.425 10.717 1.00 82.69 82 PRO A O 1
ATOM 620 N N . VAL A 1 83 ? -0.052 16.473 12.730 1.00 88.12 83 VAL A N 1
ATOM 621 C CA . VAL A 1 83 ? 1.379 16.502 13.098 1.00 88.12 83 VAL A CA 1
ATOM 622 C C . VAL A 1 83 ? 2.037 15.132 12.984 1.00 88.12 83 VAL A C 1
ATOM 624 O O . VAL A 1 83 ? 3.255 15.032 12.896 1.00 88.12 83 VAL A O 1
ATOM 627 N N . ALA A 1 84 ? 1.225 14.079 12.991 1.00 90.75 84 ALA A N 1
ATOM 628 C CA . ALA A 1 84 ? 1.623 12.709 12.723 1.00 90.75 84 ALA A CA 1
ATOM 629 C C . ALA A 1 84 ? 0.408 11.941 12.215 1.00 90.75 84 ALA A C 1
ATOM 631 O O . ALA A 1 84 ? -0.734 12.285 12.532 1.00 90.75 84 ALA A O 1
ATOM 632 N N . GLY A 1 85 ? 0.645 10.888 11.454 1.00 93.06 85 GLY A N 1
ATOM 633 C CA . GLY A 1 85 ? -0.403 9.999 10.993 1.00 93.06 85 GLY A CA 1
ATOM 634 C C . GLY A 1 85 ? 0.078 9.119 9.866 1.00 93.06 85 GLY A C 1
ATOM 635 O O . GLY A 1 85 ? 1.195 9.278 9.391 1.00 93.06 85 GLY A O 1
ATOM 636 N N . GLY A 1 86 ? -0.770 8.192 9.457 1.00 96.12 86 GLY A N 1
ATOM 637 C CA . GLY A 1 86 ? -0.372 7.119 8.570 1.00 96.12 86 GLY A CA 1
ATOM 638 C C . GLY A 1 86 ? -1.503 6.149 8.274 1.00 96.12 86 GLY A C 1
ATOM 639 O O . GLY A 1 86 ? -2.604 6.240 8.837 1.00 96.12 86 GLY A O 1
ATOM 640 N N . VAL A 1 87 ? -1.195 5.193 7.408 1.00 97.50 87 VAL A N 1
ATOM 641 C CA . VAL A 1 87 ? -1.905 3.919 7.337 1.00 97.50 87 VAL A CA 1
ATOM 642 C C . VAL A 1 87 ? -1.190 2.936 8.250 1.00 97.50 87 VAL A C 1
ATOM 644 O O . VAL A 1 87 ? 0.027 2.763 8.168 1.00 97.50 87 VAL A O 1
ATOM 647 N N . TYR A 1 88 ? -1.958 2.275 9.104 1.00 98.06 88 TYR A N 1
ATOM 648 C CA . TYR A 1 88 ? -1.465 1.261 10.024 1.00 98.06 88 TYR A CA 1
ATOM 649 C C . TYR A 1 88 ? -2.233 -0.033 9.807 1.00 98.06 88 TYR A C 1
ATOM 651 O O . TYR A 1 88 ? -3.405 -0.007 9.421 1.00 98.06 88 TYR A O 1
ATOM 659 N N . VAL A 1 89 ? -1.579 -1.156 10.091 1.00 98.12 89 VAL A N 1
ATOM 660 C CA . VAL A 1 89 ? -2.220 -2.469 10.131 1.00 98.12 89 VAL A CA 1
ATOM 661 C C . VAL A 1 89 ? -2.157 -3.018 11.546 1.00 98.12 89 VAL A C 1
ATOM 663 O O . VAL A 1 89 ? -1.083 -3.075 12.141 1.00 98.12 89 VAL A O 1
ATOM 666 N N . TYR A 1 90 ? -3.310 -3.411 12.086 1.00 98.38 90 TYR A N 1
ATOM 667 C CA . TYR A 1 90 ? -3.390 -4.228 13.293 1.00 98.38 90 TYR A CA 1
ATOM 668 C C . TYR A 1 90 ? -3.508 -5.700 12.909 1.00 98.38 90 TYR A C 1
ATOM 670 O O . TYR A 1 90 ? -4.451 -6.084 12.220 1.00 98.38 90 TYR A O 1
ATOM 678 N N . ASP A 1 91 ? -2.567 -6.514 13.369 1.00 98.19 91 ASP A N 1
ATOM 679 C CA . ASP A 1 91 ? -2.574 -7.963 13.186 1.00 98.19 91 ASP A CA 1
ATOM 680 C C . ASP A 1 91 ? -3.210 -8.633 14.411 1.00 98.19 91 ASP A C 1
ATOM 682 O O . ASP A 1 91 ? -2.677 -8.553 15.521 1.00 98.19 91 ASP A O 1
ATOM 686 N N . ILE A 1 92 ? -4.374 -9.267 14.225 1.00 97.38 92 ILE A N 1
ATOM 687 C CA . ILE A 1 92 ? -5.148 -9.865 15.324 1.00 97.38 92 ILE A CA 1
ATOM 688 C C . ILE A 1 92 ? -4.366 -10.994 16.020 1.00 97.38 92 ILE A C 1
ATOM 690 O O . ILE A 1 92 ? -4.315 -10.982 17.254 1.00 97.38 92 ILE A O 1
ATOM 694 N N . PRO A 1 93 ? -3.725 -11.945 15.306 1.00 97.12 93 PRO A N 1
ATOM 695 C CA . PRO A 1 93 ? -2.973 -13.024 15.950 1.00 97.12 93 PRO A CA 1
ATOM 696 C C . PRO A 1 93 ? -1.833 -12.550 16.860 1.00 97.12 93 PRO A C 1
ATOM 698 O O . PRO A 1 93 ? -1.606 -13.139 17.919 1.00 97.12 93 PRO A O 1
ATOM 701 N N . THR A 1 94 ? -1.103 -11.505 16.463 1.00 97.69 94 THR A N 1
ATOM 702 C CA . THR A 1 94 ? 0.065 -10.997 17.208 1.00 97.69 94 THR A CA 1
ATOM 703 C C . THR A 1 94 ? -0.251 -9.808 18.115 1.00 97.69 94 THR A C 1
ATOM 705 O O . THR A 1 94 ? 0.585 -9.424 18.942 1.00 97.69 94 THR A O 1
ATOM 708 N N . ALA A 1 95 ? -1.446 -9.230 17.977 1.00 97.25 95 ALA A N 1
ATOM 709 C CA . ALA A 1 95 ? -1.873 -7.994 18.621 1.00 97.25 95 ALA A CA 1
ATOM 710 C C . ALA A 1 95 ? -0.880 -6.831 18.419 1.00 97.25 95 ALA A C 1
ATOM 712 O O . ALA A 1 95 ? -0.689 -6.008 19.319 1.00 97.25 95 ALA A O 1
ATOM 713 N N . GLN A 1 96 ? -0.225 -6.776 17.255 1.00 97.81 96 GLN A N 1
ATOM 714 C CA . GLN A 1 96 ? 0.729 -5.723 16.902 1.00 97.81 96 GLN A CA 1
ATOM 715 C C . GLN A 1 96 ? 0.100 -4.702 15.957 1.00 97.81 96 GLN A C 1
ATOM 717 O O . GLN A 1 96 ? -0.660 -5.059 15.062 1.00 97.81 96 GLN A O 1
ATOM 722 N N . ILE A 1 97 ? 0.459 -3.430 16.147 1.00 98.00 97 ILE A N 1
ATOM 723 C CA . ILE A 1 97 ? 0.184 -2.349 15.196 1.00 98.00 97 ILE A CA 1
ATOM 724 C C . ILE A 1 97 ? 1.481 -2.057 14.444 1.00 98.00 97 ILE A C 1
ATOM 726 O O . ILE A 1 97 ? 2.488 -1.701 15.060 1.00 98.00 97 ILE A O 1
ATOM 730 N N . THR A 1 98 ? 1.452 -2.175 13.121 1.00 97.75 98 THR A N 1
ATOM 731 C CA . THR A 1 98 ? 2.598 -1.909 12.246 1.00 97.75 98 THR A CA 1
ATOM 732 C C . THR A 1 98 ? 2.307 -0.693 11.364 1.00 97.75 98 THR A C 1
ATOM 734 O O . THR A 1 98 ? 1.244 -0.655 10.735 1.00 97.75 98 THR A O 1
ATOM 737 N N . PRO A 1 99 ? 3.202 0.314 11.312 1.00 97.62 99 PRO A N 1
ATOM 738 C CA . PRO A 1 99 ? 3.080 1.394 10.340 1.00 97.62 99 PRO A CA 1
ATOM 739 C C . PRO A 1 99 ? 3.316 0.840 8.931 1.00 97.62 99 PRO A C 1
ATOM 741 O O . PRO A 1 99 ? 4.275 0.103 8.708 1.00 97.62 99 PRO A O 1
ATOM 744 N N . ILE A 1 100 ? 2.425 1.175 7.999 1.00 97.69 100 ILE A N 1
ATOM 745 C CA . ILE A 1 100 ? 2.548 0.802 6.583 1.00 97.69 100 ILE A CA 1
ATOM 746 C C . ILE A 1 100 ? 3.125 1.960 5.775 1.00 97.69 100 ILE A C 1
ATOM 748 O O . ILE A 1 100 ? 4.017 1.757 4.958 1.00 97.69 100 ILE A O 1
ATOM 752 N N . ILE A 1 101 ? 2.606 3.164 6.010 1.00 97.31 101 ILE A N 1
ATOM 753 C CA . ILE A 1 101 ? 3.117 4.416 5.454 1.00 97.31 101 ILE A CA 1
ATOM 754 C C . ILE A 1 101 ? 2.685 5.566 6.359 1.00 97.31 101 ILE A C 1
ATOM 756 O O . ILE A 1 101 ? 1.558 5.563 6.866 1.00 97.31 101 ILE A O 1
ATOM 760 N N . GLU A 1 102 ? 3.555 6.541 6.565 1.00 96.44 102 GLU A N 1
ATOM 761 C CA . GLU A 1 102 ? 3.326 7.694 7.427 1.00 96.44 102 GLU A CA 1
ATOM 762 C C . GLU A 1 102 ? 3.326 9.004 6.629 1.00 96.44 102 GLU A C 1
ATOM 764 O O . GLU A 1 102 ? 3.823 9.106 5.507 1.00 96.44 102 GLU A O 1
ATOM 769 N N . LEU A 1 103 ? 2.706 10.038 7.197 1.00 94.44 103 LEU A N 1
ATOM 770 C CA . LEU A 1 103 ? 2.795 11.389 6.659 1.00 94.44 103 LEU A CA 1
ATOM 771 C C . LEU A 1 103 ? 4.268 11.796 6.562 1.00 94.44 103 LEU A C 1
ATOM 773 O O . LEU A 1 103 ? 5.067 11.498 7.447 1.00 94.44 103 LEU A O 1
ATOM 777 N N . PHE A 1 104 ? 4.591 12.526 5.500 1.00 94.12 104 PHE A N 1
ATOM 778 C CA . PHE A 1 104 ? 5.937 12.959 5.128 1.00 94.12 104 PHE A CA 1
ATOM 779 C C . PHE A 1 104 ? 6.879 11.852 4.636 1.00 94.12 104 PHE A C 1
ATOM 781 O O . PHE A 1 104 ? 8.015 12.170 4.273 1.00 94.12 104 PHE A O 1
ATOM 788 N N . ASP A 1 105 ? 6.420 10.601 4.538 1.00 95.94 105 ASP A N 1
ATOM 789 C CA . ASP A 1 105 ? 7.180 9.565 3.842 1.00 95.94 105 ASP A CA 1
ATOM 790 C C . ASP A 1 105 ? 7.356 9.919 2.356 1.00 95.94 105 ASP A C 1
ATOM 792 O O . ASP A 1 105 ? 6.470 10.537 1.743 1.00 95.94 105 ASP A O 1
ATOM 796 N N . PRO A 1 106 ? 8.500 9.543 1.754 1.00 96.75 106 PRO A N 1
ATOM 797 C CA . PRO A 1 106 ? 8.742 9.762 0.338 1.00 96.75 106 PRO A CA 1
ATOM 798 C C . PRO A 1 106 ? 7.796 8.909 -0.513 1.00 96.75 106 PRO A C 1
ATOM 800 O O . PRO A 1 106 ? 7.613 7.715 -0.275 1.00 96.75 106 PRO A O 1
ATOM 803 N N . LEU A 1 107 ? 7.238 9.518 -1.555 1.00 96.06 107 LEU A N 1
ATOM 804 C CA . LEU A 1 107 ? 6.381 8.862 -2.534 1.00 96.06 107 LEU A CA 1
ATOM 805 C C . LEU A 1 107 ? 7.139 8.562 -3.836 1.00 96.06 107 LEU A C 1
ATOM 807 O O . LEU A 1 107 ? 8.114 9.248 -4.177 1.00 96.06 107 LEU A O 1
ATOM 811 N N . PRO A 1 108 ? 6.670 7.579 -4.629 1.00 93.44 108 PRO A N 1
ATOM 812 C CA . PRO A 1 108 ? 7.159 7.377 -5.987 1.00 93.44 108 PRO A CA 1
ATOM 813 C C . PRO A 1 108 ? 7.063 8.672 -6.804 1.00 93.44 108 PRO A C 1
ATOM 815 O O . PRO A 1 108 ? 5.997 9.277 -6.889 1.00 93.44 108 PRO A O 1
ATOM 818 N N . GLY A 1 109 ? 8.177 9.089 -7.410 1.00 90.44 109 GLY A N 1
ATOM 819 C CA . GLY A 1 109 ? 8.280 10.359 -8.144 1.00 90.44 109 GLY A CA 1
ATOM 820 C C . GLY A 1 109 ? 8.979 11.490 -7.381 1.00 90.44 109 GLY A C 1
ATOM 821 O O . GLY A 1 109 ? 9.306 12.501 -7.995 1.00 90.44 109 GLY A O 1
ATOM 822 N N . GLY A 1 110 ? 9.293 11.299 -6.093 1.00 91.19 110 GLY A N 1
ATOM 823 C CA . GLY A 1 110 ? 10.100 12.236 -5.298 1.00 91.19 110 GLY A CA 1
ATOM 824 C C . GLY A 1 110 ? 9.304 13.254 -4.477 1.00 91.19 110 GLY A C 1
ATOM 825 O O . GLY A 1 110 ? 9.915 14.085 -3.807 1.00 91.19 110 GLY A O 1
ATOM 826 N N . ASP A 1 111 ? 7.974 13.179 -4.502 1.00 94.25 111 ASP A N 1
ATOM 827 C CA . ASP A 1 111 ? 7.109 13.940 -3.599 1.00 94.25 111 ASP A CA 1
ATOM 828 C C . ASP A 1 111 ? 7.104 13.345 -2.181 1.00 94.25 111 ASP A C 1
ATOM 830 O O . ASP A 1 111 ? 7.659 12.276 -1.925 1.00 94.25 111 ASP A O 1
ATOM 834 N N . ILE A 1 112 ? 6.447 14.039 -1.254 1.00 95.00 112 ILE A N 1
ATOM 835 C CA . ILE A 1 112 ? 6.179 13.570 0.111 1.00 95.00 112 ILE A CA 1
ATOM 836 C C . ILE A 1 112 ? 4.678 13.393 0.321 1.00 95.00 112 ILE A C 1
ATOM 838 O O . ILE A 1 112 ? 3.875 14.080 -0.309 1.00 95.00 112 ILE A O 1
ATOM 842 N N . LEU A 1 113 ? 4.285 12.492 1.212 1.00 95.50 113 LEU A N 1
ATOM 843 C CA . LEU A 1 113 ? 2.878 12.253 1.515 1.00 95.50 113 LEU A CA 1
ATOM 844 C C . LEU A 1 113 ? 2.306 13.324 2.458 1.00 95.50 113 LEU A C 1
ATOM 846 O O . LEU A 1 113 ? 2.679 13.380 3.627 1.00 95.50 113 LEU A O 1
ATOM 850 N N . GLY A 1 114 ? 1.393 14.165 1.965 1.00 93.38 114 GLY A N 1
ATOM 851 C CA . GLY A 1 114 ? 0.785 15.260 2.735 1.00 93.38 114 GLY A CA 1
ATOM 852 C C . GLY A 1 114 ? -0.550 14.906 3.396 1.00 93.38 114 GLY A C 1
ATOM 853 O O . GLY A 1 114 ? -0.840 15.355 4.504 1.00 93.38 114 GLY A O 1
ATOM 854 N N . GLU A 1 115 ? -1.361 14.069 2.748 1.00 93.88 115 GLU A N 1
ATOM 855 C CA . GLU A 1 115 ? -2.640 13.587 3.282 1.00 93.88 115 GLU A CA 1
ATOM 856 C C . GLU A 1 115 ? -2.843 12.107 2.945 1.00 93.88 115 GLU A C 1
ATOM 858 O O . GLU A 1 115 ? -2.393 11.642 1.900 1.00 93.88 115 GLU A O 1
ATOM 863 N N . ILE A 1 116 ? -3.559 11.384 3.811 1.00 94.69 116 ILE A N 1
ATOM 864 C CA . ILE A 1 116 ? -3.960 9.982 3.644 1.00 94.69 116 ILE A CA 1
ATOM 865 C C . ILE A 1 116 ? -5.458 9.866 3.899 1.00 94.69 116 ILE A C 1
ATOM 867 O O . ILE A 1 116 ? -5.970 10.436 4.864 1.00 94.69 116 ILE A O 1
ATOM 871 N N . GLN A 1 117 ? -6.149 9.089 3.076 1.00 94.38 117 GLN A N 1
ATOM 872 C CA . GLN A 1 117 ? -7.570 8.797 3.181 1.00 94.38 117 GLN A CA 1
ATOM 873 C C . GLN A 1 117 ? -7.853 7.351 2.755 1.00 94.38 117 GLN A C 1
ATOM 875 O O . GLN A 1 117 ? -7.143 6.772 1.935 1.00 94.38 117 GLN A O 1
ATOM 880 N N . PHE A 1 118 ? -8.948 6.796 3.277 1.00 95.31 118 PHE A N 1
ATOM 881 C CA . PHE A 1 118 ? -9.542 5.544 2.791 1.00 95.31 118 PHE A CA 1
ATOM 882 C C . PHE A 1 118 ? -8.567 4.353 2.708 1.00 95.31 118 PHE A C 1
ATOM 884 O O . PHE A 1 118 ? -8.446 3.752 1.641 1.00 95.31 118 PHE A O 1
ATOM 891 N N . PRO A 1 119 ? -7.863 3.996 3.796 1.00 97.19 119 PRO A N 1
ATOM 892 C CA . PRO A 1 119 ? -7.053 2.790 3.792 1.00 97.19 119 PRO A CA 1
ATOM 893 C C . PRO A 1 119 ? -7.926 1.549 3.594 1.00 97.19 119 PRO A C 1
ATOM 895 O O . PRO A 1 119 ? -9.074 1.487 4.033 1.00 97.19 119 PRO A O 1
ATOM 898 N N . SER A 1 120 ? -7.352 0.551 2.945 1.00 97.44 120 SER A N 1
ATOM 899 C CA . SER A 1 120 ? -7.967 -0.731 2.631 1.00 97.44 120 SER A CA 1
ATOM 900 C C . SER A 1 120 ? -6.911 -1.823 2.696 1.00 97.44 120 SER A C 1
ATOM 902 O O . SER A 1 120 ? -5.728 -1.545 2.507 1.00 97.44 120 SER A O 1
ATOM 904 N N . ILE A 1 121 ? -7.326 -3.064 2.909 1.00 97.94 121 ILE A N 1
ATOM 905 C CA . ILE A 1 121 ? -6.430 -4.219 2.901 1.00 97.94 121 ILE A CA 1
ATOM 906 C C . ILE A 1 121 ? -7.088 -5.365 2.150 1.00 97.94 121 ILE A C 1
ATOM 908 O O . ILE A 1 121 ? -8.294 -5.568 2.280 1.00 97.94 121 ILE A O 1
ATOM 912 N N . SER A 1 122 ? -6.296 -6.073 1.350 1.00 97.38 122 SER A N 1
ATOM 913 C CA . SER A 1 122 ? -6.683 -7.346 0.763 1.00 97.38 122 SER A CA 1
ATOM 914 C C . SER A 1 122 ? -5.442 -8.201 0.520 1.00 97.38 122 SER A C 1
ATOM 916 O O . SER A 1 122 ? -4.548 -7.804 -0.230 1.00 97.38 122 SER A O 1
ATOM 918 N N . GLY A 1 123 ? -5.351 -9.354 1.181 1.00 95.31 123 GLY A N 1
ATOM 919 C CA . GLY A 1 123 ? -4.123 -10.141 1.211 1.00 95.31 123 GLY A CA 1
ATOM 920 C C . GLY A 1 123 ? -2.930 -9.295 1.676 1.00 95.31 123 GLY A C 1
ATOM 921 O O . GLY A 1 123 ? -3.012 -8.527 2.635 1.00 95.31 123 GLY A O 1
ATOM 922 N N . ASP A 1 124 ? -1.781 -9.429 1.033 1.00 94.56 124 ASP A N 1
ATOM 923 C CA . ASP A 1 124 ? -0.558 -8.673 1.351 1.00 94.56 124 ASP A CA 1
ATOM 924 C C . ASP A 1 124 ? -0.597 -7.187 0.944 1.00 94.56 124 ASP A C 1
ATOM 926 O O . ASP A 1 124 ? 0.324 -6.434 1.265 1.00 94.56 124 ASP A O 1
ATOM 930 N N . THR A 1 125 ? -1.654 -6.759 0.258 1.00 97.25 125 THR A N 1
ATOM 931 C CA . THR A 1 125 ? -1.731 -5.450 -0.377 1.00 97.25 125 THR A CA 1
ATOM 932 C C . THR A 1 125 ? -2.552 -4.484 0.476 1.00 97.25 125 THR A C 1
ATOM 934 O O . THR A 1 125 ? -3.641 -4.809 0.954 1.00 97.25 125 THR A O 1
ATOM 937 N N . VAL A 1 126 ? -2.049 -3.259 0.651 1.00 98.19 126 VAL A N 1
ATOM 938 C CA . VAL A 1 126 ? -2.745 -2.166 1.347 1.00 98.19 126 VAL A CA 1
ATOM 939 C C . VAL A 1 126 ? -2.967 -1.007 0.382 1.00 98.19 126 VAL A C 1
ATOM 941 O O . VAL A 1 126 ? -2.009 -0.402 -0.084 1.00 98.19 126 VAL A O 1
ATOM 944 N N . GLY A 1 127 ? -4.221 -0.673 0.081 1.00 98.00 127 GLY A N 1
ATOM 945 C CA . GLY A 1 127 ? -4.582 0.439 -0.806 1.00 98.00 127 GLY A CA 1
ATOM 946 C C . GLY A 1 127 ? -4.976 1.685 -0.025 1.00 98.00 127 GLY A C 1
ATOM 947 O O . GLY A 1 127 ? -5.627 1.568 1.011 1.00 98.00 127 GLY A O 1
ATOM 948 N N . PHE A 1 128 ? -4.640 2.876 -0.514 1.00 97.62 128 PHE A N 1
ATOM 949 C CA . PHE A 1 128 ? -5.073 4.134 0.101 1.00 97.62 128 PHE A CA 1
ATOM 950 C C . PHE A 1 128 ? -5.100 5.281 -0.913 1.00 97.62 128 PHE A C 1
ATOM 952 O O . PHE A 1 128 ? -4.342 5.301 -1.882 1.00 97.62 128 PHE A O 1
ATOM 959 N N . ALA A 1 129 ? -5.959 6.270 -0.673 1.00 96.81 129 ALA A N 1
ATOM 960 C CA . ALA A 1 129 ? -5.869 7.553 -1.358 1.00 96.81 129 ALA A CA 1
ATOM 961 C C . ALA A 1 129 ? -4.925 8.475 -0.578 1.00 96.81 129 ALA A C 1
ATOM 963 O O . ALA A 1 129 ? -4.978 8.532 0.648 1.00 96.81 129 ALA A O 1
ATOM 964 N N . GLY A 1 130 ? -4.079 9.223 -1.271 1.00 95.62 130 GLY A N 1
ATOM 965 C CA . GLY A 1 130 ? -3.208 10.219 -0.664 1.00 95.62 130 GLY A CA 1
ATOM 966 C C . GLY A 1 130 ? -3.053 11.464 -1.526 1.00 95.62 130 GLY A C 1
ATOM 967 O O . GLY A 1 130 ? -3.397 11.460 -2.708 1.00 95.62 130 GLY A O 1
ATOM 968 N N . ARG A 1 131 ? -2.541 12.540 -0.929 1.00 95.62 131 ARG A N 1
ATOM 969 C CA . ARG A 1 131 ? -2.188 13.781 -1.635 1.00 95.62 131 ARG A CA 1
ATOM 970 C C . ARG A 1 131 ? -0.676 14.000 -1.556 1.00 95.62 131 ARG A C 1
ATOM 972 O O . ARG A 1 131 ? -0.168 14.184 -0.447 1.00 95.62 131 ARG A O 1
ATOM 979 N N . PRO A 1 132 ? 0.052 13.939 -2.684 1.00 93.00 132 PRO A N 1
ATOM 980 C CA . PRO A 1 132 ? 1.460 14.317 -2.732 1.00 93.00 132 PRO A CA 1
ATOM 981 C C . PRO A 1 132 ? 1.640 15.819 -2.473 1.00 93.00 132 PRO A C 1
ATOM 983 O O . PRO A 1 132 ? 0.876 16.633 -2.993 1.00 93.00 132 PRO A O 1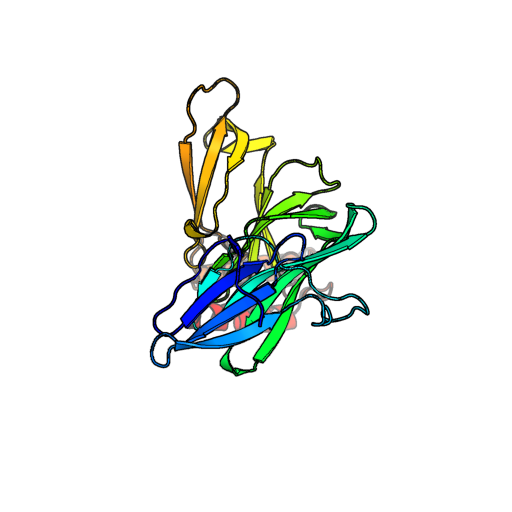
ATOM 986 N N . GLY A 1 133 ? 2.668 16.188 -1.711 1.00 90.50 133 GLY A N 1
ATOM 987 C CA . GLY A 1 133 ? 2.982 17.573 -1.369 1.00 90.50 133 GLY A CA 1
ATOM 988 C C . GLY A 1 133 ? 2.244 18.050 -0.118 1.00 90.50 133 GLY A C 1
ATOM 989 O O . GLY A 1 133 ? 2.518 17.573 0.981 1.00 90.50 133 GLY A O 1
ATOM 990 N N . ASP A 1 134 ? 1.360 19.035 -0.275 1.00 83.62 134 ASP A N 1
ATOM 991 C CA . ASP A 1 134 ? 0.539 19.573 0.814 1.00 83.62 134 ASP A CA 1
ATOM 992 C C . ASP A 1 134 ? -0.866 18.940 0.854 1.00 83.62 134 ASP A C 1
ATOM 994 O O . ASP A 1 134 ? -1.234 18.101 0.029 1.00 83.62 134 ASP A O 1
ATOM 998 N N . GLU A 1 135 ? -1.678 19.349 1.831 1.00 80.69 135 GLU A N 1
ATOM 999 C CA . GLU A 1 135 ? -3.065 18.887 2.000 1.00 80.69 135 GLU A CA 1
ATOM 1000 C C . GLU A 1 135 ? -4.001 19.279 0.835 1.00 80.69 135 GLU A C 1
ATOM 1002 O O . GLU A 1 135 ? -5.142 18.822 0.772 1.00 80.69 135 GLU A O 1
ATOM 1007 N N . PHE A 1 136 ? -3.533 20.098 -0.110 1.00 85.81 136 PHE A N 1
ATOM 1008 C CA . PHE A 1 136 ? -4.282 20.540 -1.286 1.00 85.81 136 PHE A CA 1
ATOM 1009 C C . PHE A 1 136 ? -3.773 19.910 -2.587 1.00 85.81 136 PHE A C 1
ATOM 1011 O O . PHE A 1 136 ? -4.318 20.203 -3.655 1.00 85.81 136 PHE A O 1
ATOM 1018 N N . GLY A 1 137 ? -2.774 19.026 -2.507 1.00 85.94 137 GLY A N 1
ATOM 1019 C CA . GLY A 1 137 ? -2.242 18.290 -3.646 1.00 85.94 137 GLY A CA 1
ATOM 1020 C C . GLY A 1 137 ? -3.298 17.431 -4.357 1.00 85.94 137 GLY A C 1
ATOM 1021 O O . GLY A 1 137 ? -4.352 17.134 -3.783 1.00 85.94 137 GLY A O 1
ATOM 1022 N N . PRO A 1 138 ? -3.046 17.023 -5.612 1.00 92.44 138 PRO A N 1
ATOM 1023 C CA . PRO A 1 138 ? -3.963 16.177 -6.371 1.00 92.44 138 PRO A CA 1
ATOM 1024 C C . PRO A 1 138 ? -4.195 14.836 -5.665 1.00 92.44 138 PRO A C 1
ATOM 1026 O O . PRO A 1 138 ? -3.247 14.180 -5.224 1.00 92.44 138 PRO A O 1
ATOM 1029 N N . SER A 1 139 ? -5.451 14.393 -5.586 1.00 95.69 139 SER A N 1
ATOM 1030 C CA . SER A 1 139 ? -5.756 13.072 -5.030 1.00 95.69 139 SER A CA 1
ATOM 1031 C C . SER A 1 139 ? -5.159 11.974 -5.911 1.00 95.69 139 SER A C 1
ATOM 1033 O O . SER A 1 139 ? -5.358 11.942 -7.124 1.00 95.69 139 SER A O 1
ATOM 1035 N N . THR A 1 140 ? -4.421 11.061 -5.286 1.00 97.31 140 THR A N 1
ATOM 1036 C CA . THR A 1 140 ? -3.704 9.965 -5.940 1.00 97.31 140 THR A CA 1
ATOM 1037 C C . THR A 1 140 ? -3.981 8.658 -5.206 1.00 97.31 140 THR A C 1
ATOM 1039 O O . THR A 1 140 ? -3.976 8.612 -3.981 1.00 97.31 140 THR A O 1
ATOM 1042 N N . LEU A 1 141 ? -4.254 7.591 -5.950 1.00 97.69 141 LEU A N 1
ATOM 1043 C CA . LEU A 1 141 ? -4.422 6.242 -5.430 1.00 97.69 141 LEU A CA 1
ATOM 1044 C C . LEU A 1 141 ? -3.067 5.535 -5.404 1.00 97.69 141 LEU A C 1
ATOM 1046 O O . LEU A 1 141 ? -2.365 5.460 -6.419 1.00 97.69 141 LEU A O 1
ATOM 1050 N N . PHE A 1 142 ? -2.734 4.994 -4.241 1.00 98.12 142 PHE A N 1
ATOM 1051 C CA . PHE A 1 142 ? -1.517 4.248 -3.976 1.00 98.12 142 PHE A CA 1
ATOM 1052 C C . PHE A 1 142 ? -1.837 2.848 -3.461 1.00 98.12 142 PHE A C 1
ATOM 1054 O O . PHE A 1 142 ? -2.917 2.591 -2.924 1.00 98.12 142 PHE A O 1
ATOM 1061 N N . ALA A 1 143 ? -0.856 1.965 -3.589 1.00 97.88 143 ALA A N 1
ATOM 1062 C CA . ALA A 1 143 ? -0.835 0.670 -2.936 1.00 97.88 143 ALA A CA 1
ATOM 1063 C C . ALA A 1 143 ? 0.520 0.442 -2.270 1.00 97.88 143 ALA A C 1
ATOM 1065 O O . ALA A 1 143 ? 1.544 0.868 -2.799 1.00 97.88 143 ALA A O 1
ATOM 1066 N N . VAL A 1 144 ? 0.528 -0.248 -1.137 1.00 97.69 144 VAL A N 1
ATOM 1067 C CA . VAL A 1 144 ? 1.733 -0.809 -0.532 1.00 97.69 144 VAL A CA 1
ATOM 1068 C C . VAL A 1 144 ? 1.699 -2.317 -0.706 1.00 97.69 144 VAL A C 1
ATOM 1070 O O . VAL A 1 144 ? 0.730 -2.954 -0.295 1.00 97.69 144 VAL A O 1
ATOM 1073 N N . VAL A 1 145 ? 2.748 -2.866 -1.314 1.00 95.56 145 VAL A N 1
ATOM 1074 C CA . VAL A 1 145 ? 2.960 -4.311 -1.473 1.00 95.56 145 VAL A CA 1
ATOM 1075 C C . VAL A 1 145 ? 4.389 -4.617 -1.057 1.00 95.56 145 VAL A C 1
ATOM 1077 O O . VAL A 1 145 ? 5.307 -3.915 -1.476 1.00 95.56 145 VAL A O 1
ATOM 1080 N N . ASP A 1 146 ? 4.578 -5.596 -0.172 1.00 91.25 146 ASP A N 1
ATOM 1081 C CA . ASP A 1 146 ? 5.892 -5.963 0.383 1.00 91.25 146 ASP A CA 1
ATOM 1082 C C . ASP A 1 146 ? 6.688 -4.770 0.955 1.00 91.25 146 ASP A C 1
ATOM 1084 O O . ASP A 1 146 ? 7.912 -4.673 0.840 1.00 91.25 146 ASP A O 1
ATOM 1088 N N . GLY A 1 147 ? 5.976 -3.818 1.566 1.00 92.62 147 GLY A N 1
ATOM 1089 C CA . GLY A 1 147 ? 6.558 -2.598 2.138 1.00 92.62 147 GLY A CA 1
ATOM 1090 C C . GLY A 1 147 ? 7.024 -1.563 1.107 1.00 92.62 147 GLY A C 1
ATOM 1091 O O . GLY A 1 147 ? 7.619 -0.559 1.489 1.00 92.62 147 GLY A O 1
ATOM 1092 N N . GLN A 1 148 ? 6.768 -1.781 -0.185 1.00 94.50 148 GLN A N 1
ATOM 1093 C CA . GLN A 1 148 ? 7.041 -0.825 -1.257 1.00 94.50 148 GLN A CA 1
ATOM 1094 C C . GLN A 1 148 ? 5.765 -0.095 -1.668 1.00 94.50 148 GLN A C 1
ATOM 1096 O O . GLN A 1 148 ? 4.710 -0.708 -1.823 1.00 94.50 148 GLN A O 1
ATOM 1101 N N . VAL A 1 149 ? 5.869 1.218 -1.873 1.00 96.44 149 VAL A N 1
ATOM 1102 C CA . VAL A 1 149 ? 4.748 2.072 -2.280 1.00 96.44 149 VAL A CA 1
ATOM 1103 C C . VAL A 1 149 ? 4.705 2.174 -3.801 1.00 96.44 149 VAL A C 1
ATOM 1105 O O . VAL A 1 149 ? 5.696 2.520 -4.441 1.00 96.44 149 VAL A O 1
ATOM 1108 N N . TYR A 1 150 ? 3.533 1.944 -4.381 1.00 96.62 150 TYR A N 1
ATOM 1109 C CA . TYR A 1 150 ? 3.263 2.039 -5.809 1.00 96.62 150 TYR A CA 1
ATOM 1110 C C . TYR A 1 150 ? 2.174 3.075 -6.069 1.00 96.62 150 TYR A C 1
ATOM 1112 O O . TYR A 1 150 ? 1.126 3.076 -5.424 1.00 96.62 150 TYR A O 1
ATOM 1120 N N . ARG A 1 151 ? 2.407 3.949 -7.050 1.00 96.81 151 ARG A N 1
ATOM 1121 C CA . ARG A 1 151 ? 1.394 4.876 -7.564 1.00 96.81 151 ARG A CA 1
ATOM 1122 C C . ARG A 1 151 ? 0.547 4.162 -8.614 1.00 96.81 151 ARG A C 1
ATOM 1124 O O . ARG A 1 151 ? 1.097 3.670 -9.593 1.00 96.81 151 ARG A O 1
ATOM 1131 N N . ILE A 1 152 ? -0.772 4.148 -8.433 1.00 96.81 152 ILE A N 1
ATOM 1132 C CA . ILE A 1 152 ? -1.707 3.524 -9.379 1.00 96.81 152 ILE A CA 1
ATOM 1133 C C . ILE A 1 152 ? -2.197 4.563 -10.388 1.00 96.81 152 ILE A C 1
ATOM 1135 O O . ILE A 1 152 ? -1.984 4.413 -11.587 1.00 96.81 152 ILE A O 1
ATOM 1139 N N . ILE A 1 153 ? -2.836 5.630 -9.905 1.00 97.56 153 ILE A N 1
ATOM 1140 C CA . ILE A 1 153 ? -3.373 6.716 -10.734 1.00 97.56 153 ILE A CA 1
ATOM 1141 C C . ILE A 1 153 ? -3.613 7.958 -9.879 1.00 97.56 153 ILE A C 1
ATOM 1143 O O . ILE A 1 153 ? -3.904 7.834 -8.692 1.00 97.56 153 ILE A O 1
ATOM 1147 N N . GLY A 1 154 ? -3.524 9.150 -10.458 1.00 96.88 154 GLY A N 1
ATOM 1148 C CA . GLY A 1 154 ? -3.836 10.400 -9.771 1.00 96.88 154 GLY A CA 1
ATOM 1149 C C . GLY A 1 154 ? -4.583 11.404 -10.634 1.00 96.88 154 GLY A C 1
ATOM 1150 O O . GLY A 1 154 ? -4.648 11.288 -11.859 1.00 96.88 154 GLY A O 1
ATOM 1151 N N . GLU A 1 155 ? -5.152 12.412 -9.981 1.00 96.88 155 GLU A N 1
ATOM 1152 C CA . GLU A 1 155 ? -5.631 13.613 -10.662 1.00 96.88 155 GLU A CA 1
ATOM 1153 C C . GLU A 1 155 ? -4.485 14.243 -11.467 1.00 96.88 155 GLU A C 1
ATOM 1155 O O . GLU A 1 155 ? -3.353 14.345 -10.995 1.00 96.88 155 GLU A O 1
ATOM 1160 N N . GLY A 1 156 ? -4.774 14.638 -12.706 1.00 96.06 156 GLY A N 1
ATOM 1161 C CA . GLY A 1 156 ? -3.761 15.069 -13.672 1.00 96.06 156 GLY A CA 1
ATOM 1162 C C . GLY A 1 156 ? -3.346 14.004 -14.689 1.00 96.06 156 GLY A C 1
ATOM 1163 O O . GLY A 1 156 ? -2.831 14.358 -15.752 1.00 96.06 156 GLY A O 1
ATOM 1164 N N . ASP A 1 157 ? -3.599 12.721 -14.417 1.00 96.69 157 ASP A N 1
ATOM 1165 C CA . ASP A 1 157 ? -3.288 11.645 -15.361 1.00 96.69 157 ASP A CA 1
ATOM 1166 C C . ASP A 1 157 ? -4.251 11.628 -16.554 1.00 96.69 157 ASP A C 1
ATOM 1168 O O . ASP A 1 157 ? -5.320 12.242 -16.550 1.00 96.69 157 ASP A O 1
ATOM 1172 N N . THR A 1 158 ? -3.878 10.884 -17.597 1.00 95.94 158 THR A N 1
ATOM 1173 C CA . THR A 1 158 ? -4.774 10.545 -18.708 1.00 95.94 158 THR A CA 1
ATOM 1174 C C . THR A 1 158 ? -5.063 9.049 -18.692 1.00 95.94 158 THR A C 1
ATOM 1176 O O . THR A 1 158 ? -4.133 8.248 -18.723 1.00 95.94 158 THR A O 1
ATOM 1179 N N . LEU A 1 159 ? -6.342 8.673 -18.693 1.00 95.19 159 LEU A N 1
ATOM 1180 C CA . LEU A 1 159 ? -6.811 7.288 -18.729 1.00 95.19 159 LEU A CA 1
ATOM 1181 C C . LEU A 1 159 ? -7.754 7.111 -19.919 1.00 95.19 159 LEU A C 1
ATOM 1183 O O . LEU A 1 159 ? -8.749 7.821 -20.021 1.00 95.19 159 LEU A O 1
ATOM 1187 N N . ASP A 1 160 ? -7.422 6.221 -20.854 1.00 93.06 160 ASP A N 1
ATOM 1188 C CA . ASP A 1 160 ? -8.186 6.009 -22.097 1.00 93.06 160 ASP A CA 1
ATOM 1189 C C . ASP A 1 160 ? -8.483 7.307 -22.880 1.00 93.06 160 ASP A C 1
ATOM 1191 O O . ASP A 1 160 ? -9.549 7.490 -23.463 1.00 93.06 160 ASP A O 1
ATOM 1195 N N . GLY A 1 161 ? -7.531 8.246 -22.878 1.00 91.94 161 GLY A N 1
ATOM 1196 C CA . GLY A 1 161 ? -7.672 9.556 -23.527 1.00 91.94 161 GLY A CA 1
ATOM 1197 C C . GLY A 1 161 ? -8.457 10.598 -22.719 1.00 91.94 161 GLY A C 1
ATOM 1198 O O . GLY A 1 161 ? -8.628 11.723 -23.188 1.00 91.94 161 GLY A O 1
ATOM 1199 N N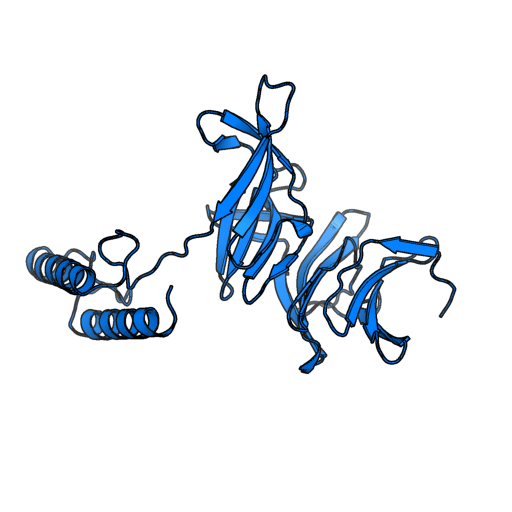 . HIS A 1 162 ? -8.899 10.264 -21.506 1.00 92.94 162 HIS A N 1
ATOM 1200 C CA . HIS A 1 162 ? -9.617 11.156 -20.603 1.00 92.94 162 HIS A CA 1
ATOM 1201 C C . HIS A 1 162 ? -8.699 11.708 -19.512 1.00 92.94 162 HIS A C 1
ATOM 1203 O O . HIS A 1 162 ? -8.075 10.949 -18.776 1.00 92.94 162 HIS A O 1
ATOM 1209 N N . PHE A 1 163 ? -8.649 13.034 -19.368 1.00 95.69 163 PHE A N 1
ATOM 1210 C CA . PHE A 1 163 ? -7.935 13.685 -18.268 1.00 95.69 163 PHE A CA 1
ATOM 1211 C C . PHE A 1 163 ? -8.679 13.453 -16.950 1.00 95.69 163 PHE A C 1
ATOM 1213 O O . PHE A 1 163 ? -9.879 13.744 -16.872 1.00 95.69 163 PHE A O 1
ATOM 1220 N N . VAL A 1 164 ? -7.987 12.942 -15.933 1.00 96.88 164 VAL A N 1
ATOM 1221 C CA . VAL A 1 164 ? -8.529 12.682 -14.596 1.00 96.88 164 VAL A CA 1
ATOM 1222 C C . VAL A 1 164 ? -8.603 14.004 -13.837 1.00 96.88 164 VAL A C 1
ATOM 1224 O O . VAL A 1 164 ? -7.594 14.514 -13.358 1.00 96.88 164 VAL A O 1
ATOM 1227 N N . GLN A 1 165 ? -9.803 14.580 -13.741 1.00 96.56 165 GLN A N 1
ATOM 1228 C CA . GLN A 1 165 ? -10.029 15.819 -12.992 1.00 96.56 165 GLN A CA 1
ATOM 1229 C C . GLN A 1 165 ? -10.298 15.547 -11.513 1.00 96.56 165 GLN A C 1
ATOM 1231 O O . GLN A 1 165 ? -9.859 16.311 -10.661 1.00 96.56 165 GLN A O 1
ATOM 1236 N N . THR A 1 166 ? -11.051 14.489 -11.221 1.00 95.94 166 THR A N 1
ATOM 1237 C CA . THR A 1 166 ? -11.350 14.072 -9.852 1.00 95.94 166 THR A CA 1
ATOM 1238 C C . THR A 1 166 ? -11.174 12.576 -9.739 1.00 95.94 166 THR A C 1
ATOM 1240 O O . THR A 1 166 ? -11.704 11.841 -10.576 1.00 95.94 166 THR A O 1
ATOM 1243 N N . LEU A 1 167 ? -10.469 12.141 -8.699 1.00 96.75 167 LEU A N 1
ATOM 1244 C CA . LEU A 1 167 ? -10.300 10.735 -8.361 1.00 96.75 167 LEU A CA 1
ATOM 1245 C C . LEU A 1 167 ? -11.129 10.400 -7.121 1.00 96.75 167 LEU A C 1
ATOM 1247 O O . LEU A 1 167 ? -10.961 10.993 -6.059 1.00 96.75 167 LEU A O 1
ATOM 1251 N N . ILE A 1 168 ? -12.024 9.426 -7.251 1.00 95.69 168 ILE A N 1
ATOM 1252 C CA . ILE A 1 168 ? -12.857 8.938 -6.156 1.00 95.69 168 ILE A CA 1
ATOM 1253 C C . ILE A 1 168 ? -12.497 7.480 -5.917 1.00 95.69 168 ILE A C 1
ATOM 1255 O O . ILE A 1 168 ? -12.871 6.592 -6.686 1.00 95.69 168 ILE A O 1
ATOM 1259 N N . TYR A 1 169 ? -11.800 7.241 -4.816 1.00 95.06 169 TYR A N 1
ATOM 1260 C CA . TYR A 1 169 ? -11.490 5.908 -4.332 1.00 95.06 169 TYR A CA 1
ATOM 1261 C C . TYR A 1 169 ? -12.276 5.610 -3.056 1.00 95.06 169 TYR A C 1
ATOM 1263 O O . TYR A 1 169 ? -12.524 6.497 -2.235 1.00 95.06 169 TYR A O 1
ATOM 1271 N N . ARG A 1 170 ? -12.695 4.355 -2.913 1.00 94.12 170 ARG A N 1
ATOM 1272 C CA . ARG A 1 170 ? -13.382 3.842 -1.733 1.00 94.12 170 ARG A CA 1
ATOM 1273 C C . ARG A 1 170 ? -12.745 2.512 -1.331 1.00 94.12 170 ARG A C 1
ATOM 1275 O O . ARG A 1 170 ? -12.429 1.735 -2.235 1.00 94.12 170 ARG A O 1
ATOM 1282 N N . PRO A 1 171 ? -12.562 2.243 -0.027 1.00 90.75 171 PRO A N 1
ATOM 1283 C CA . PRO A 1 171 ? -11.854 1.049 0.426 1.00 90.75 171 PRO A CA 1
ATOM 1284 C C . PRO A 1 171 ? -12.449 -0.260 -0.112 1.00 90.75 171 PRO A C 1
ATOM 1286 O O . PRO A 1 171 ? -11.717 -1.197 -0.409 1.00 90.75 171 PRO A O 1
ATOM 1289 N N . GLU A 1 172 ? -13.770 -0.311 -0.303 1.00 91.62 172 GLU A N 1
ATOM 1290 C CA . GLU A 1 172 ? -14.512 -1.489 -0.770 1.00 91.62 172 GLU A CA 1
ATOM 1291 C C . GLU A 1 172 ? -14.210 -1.865 -2.231 1.00 91.62 172 GLU A C 1
ATOM 1293 O O . GLU A 1 172 ? -14.602 -2.934 -2.693 1.00 91.62 172 GLU A O 1
ATOM 1298 N N . GLY A 1 173 ? -13.529 -0.992 -2.977 1.00 93.25 173 GLY A N 1
ATOM 1299 C CA . GLY A 1 173 ? -13.084 -1.259 -4.342 1.00 93.25 173 GLY A CA 1
ATOM 1300 C C . GLY A 1 173 ? -11.812 -2.106 -4.440 1.00 93.25 173 GLY A C 1
ATOM 1301 O O . GLY A 1 173 ? -11.307 -2.278 -5.544 1.00 93.25 173 GLY A O 1
ATOM 1302 N N . HIS A 1 174 ? -11.253 -2.590 -3.331 1.00 96.50 174 HIS A N 1
ATOM 1303 C CA . HIS A 1 174 ? -9.969 -3.291 -3.294 1.00 96.50 174 HIS A CA 1
ATOM 1304 C C . HIS A 1 174 ? -10.142 -4.815 -3.188 1.00 96.50 174 HIS A C 1
ATOM 1306 O O . HIS A 1 174 ? -10.874 -5.295 -2.327 1.00 96.50 174 HIS A O 1
ATOM 1312 N N . ASN A 1 175 ? -9.46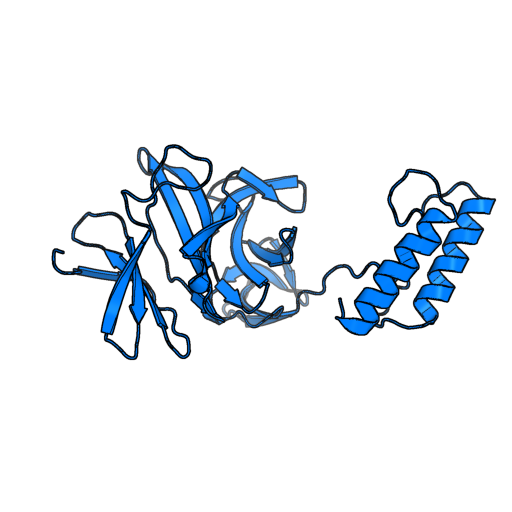3 -5.574 -4.054 1.00 96.44 175 ASN A N 1
ATOM 1313 C CA . ASN A 1 175 ? -9.376 -7.035 -3.981 1.00 96.44 175 ASN A CA 1
ATOM 1314 C C . ASN A 1 175 ? -8.026 -7.525 -4.533 1.00 96.44 175 ASN A C 1
ATOM 1316 O O . ASN A 1 175 ? -7.764 -7.414 -5.734 1.00 96.44 175 ASN A O 1
ATOM 1320 N N . GLY A 1 176 ? -7.168 -8.056 -3.664 1.00 94.81 176 GLY A N 1
ATOM 1321 C CA . GLY A 1 176 ? -5.779 -8.388 -3.966 1.00 94.81 176 GLY A CA 1
ATOM 1322 C C . GLY A 1 176 ? -5.064 -7.202 -4.610 1.00 94.81 176 GLY A C 1
ATOM 1323 O O . GLY A 1 176 ? -5.012 -6.116 -4.058 1.00 94.81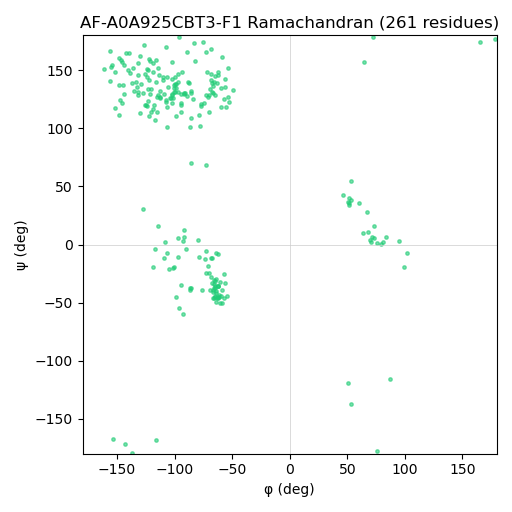 176 GLY A O 1
ATOM 1324 N N . ARG A 1 177 ? -4.573 -7.372 -5.838 1.00 94.88 177 ARG A N 1
ATOM 1325 C CA . ARG A 1 177 ? -3.902 -6.297 -6.594 1.00 94.88 177 ARG A CA 1
ATOM 1326 C C . ARG A 1 177 ? -4.838 -5.487 -7.495 1.00 94.88 177 ARG A C 1
ATOM 1328 O O . ARG A 1 177 ? -4.366 -4.767 -8.375 1.00 94.88 177 ARG A O 1
ATOM 1335 N N . GLN A 1 178 ? -6.152 -5.626 -7.340 1.00 97.31 178 GLN A N 1
ATOM 1336 C CA . GLN A 1 178 ? -7.143 -4.923 -8.151 1.00 97.31 178 GLN A CA 1
ATOM 1337 C C . GLN A 1 178 ? -7.818 -3.800 -7.370 1.00 97.31 178 GLN A C 1
ATOM 1339 O O . GLN A 1 178 ? -8.248 -3.985 -6.232 1.00 97.31 178 GLN A O 1
ATOM 1344 N N . PHE A 1 179 ? -7.958 -2.648 -8.022 1.00 97.56 179 PHE A N 1
ATOM 1345 C CA . PHE A 1 179 ? -8.514 -1.435 -7.437 1.00 97.56 179 PHE A CA 1
ATOM 1346 C C . PHE A 1 179 ? -9.594 -0.860 -8.340 1.00 97.56 179 PHE A C 1
ATOM 1348 O O . PHE A 1 179 ? -9.311 -0.381 -9.440 1.00 97.56 179 PHE A O 1
ATOM 1355 N N . ALA A 1 180 ? -10.829 -0.879 -7.859 1.00 97.88 180 ALA A N 1
ATOM 1356 C CA . ALA A 1 180 ? -11.944 -0.171 -8.449 1.00 97.88 180 ALA A CA 1
ATOM 1357 C C . ALA A 1 180 ? -11.992 1.271 -7.929 1.00 97.88 180 ALA A C 1
ATOM 1359 O O . ALA A 1 180 ? -11.962 1.524 -6.723 1.00 97.88 180 ALA A O 1
ATOM 1360 N N . PHE A 1 181 ? -12.096 2.227 -8.843 1.00 97.31 181 PHE A N 1
ATOM 1361 C CA . PHE A 1 181 ? -12.210 3.649 -8.530 1.00 97.31 181 PHE A CA 1
ATOM 1362 C C . PHE A 1 181 ? -13.087 4.336 -9.571 1.00 97.31 181 PHE A C 1
ATOM 1364 O O . PHE A 1 181 ? -13.281 3.835 -10.679 1.00 97.31 181 PHE A O 1
ATOM 1371 N N . ALA A 1 182 ? -13.632 5.492 -9.216 1.00 96.56 182 ALA A N 1
ATOM 1372 C CA . ALA A 1 182 ? -14.334 6.344 -10.158 1.00 96.56 182 ALA A CA 1
ATOM 1373 C C . ALA A 1 182 ? -13.486 7.572 -10.484 1.00 96.56 182 ALA A C 1
ATOM 1375 O O . ALA A 1 182 ? -12.816 8.125 -9.613 1.00 96.56 182 ALA A O 1
ATOM 1376 N N . ILE A 1 183 ? -13.553 8.023 -11.732 1.00 96.50 183 ILE A N 1
ATOM 1377 C CA . ILE A 1 183 ? -13.002 9.319 -12.129 1.00 96.50 183 ILE A CA 1
ATOM 1378 C C . ILE A 1 183 ? -14.108 10.217 -12.655 1.00 96.50 183 ILE A C 1
ATOM 1380 O O . ILE A 1 183 ? -15.053 9.749 -13.294 1.00 96.50 183 ILE A O 1
ATOM 1384 N N . GLN A 1 184 ? -13.960 11.518 -12.440 1.00 96.06 184 GLN A N 1
ATOM 1385 C CA . GLN A 1 184 ? -14.640 12.530 -13.237 1.00 96.06 184 GLN A CA 1
ATOM 1386 C C . GLN A 1 184 ? -13.630 13.115 -14.219 1.00 96.06 184 GLN A C 1
ATOM 1388 O O . GLN A 1 184 ? -12.551 13.549 -13.815 1.00 96.06 184 GLN A O 1
ATOM 1393 N N . SER A 1 185 ? -13.967 13.105 -15.509 1.00 93.50 185 SER A N 1
ATOM 1394 C CA . SER A 1 185 ? -13.100 13.675 -16.540 1.00 93.50 185 SER A CA 1
ATOM 1395 C C . SER A 1 185 ? -13.463 15.122 -16.855 1.00 93.50 185 SER A C 1
ATOM 1397 O O . SER A 1 185 ? -14.635 15.504 -16.804 1.00 93.50 185 SER A O 1
ATOM 1399 N N . GLN A 1 186 ? -12.460 15.918 -17.228 1.00 90.12 186 GLN A N 1
ATOM 1400 C CA . GLN A 1 186 ? -12.660 17.306 -17.625 1.00 90.12 186 GLN A CA 1
ATOM 1401 C C . GLN A 1 186 ? -13.657 17.411 -18.790 1.00 90.12 186 GLN A C 1
ATOM 1403 O O . GLN A 1 186 ? -13.488 16.805 -19.845 1.00 90.12 186 GLN A O 1
ATOM 1408 N N . GLY A 1 187 ? -14.708 18.212 -18.599 1.00 88.75 187 GLY A N 1
ATOM 1409 C CA . GLY A 1 187 ? -15.751 18.416 -19.609 1.00 88.75 187 GLY A CA 1
ATOM 1410 C C . GLY A 1 187 ? -16.788 17.290 -19.700 1.00 88.75 187 GLY A C 1
ATOM 1411 O O . GLY A 1 187 ? -17.725 17.408 -20.488 1.00 88.75 187 GLY A O 1
ATOM 1412 N N . SER A 1 188 ? -16.676 16.240 -18.880 1.00 87.75 188 SER A N 1
ATOM 1413 C CA . SER A 1 188 ? -17.717 15.223 -18.734 1.00 87.75 188 SER A CA 1
ATOM 1414 C C . SER A 1 188 ? -18.638 15.555 -17.560 1.00 87.75 188 SER A C 1
ATOM 1416 O O . SER A 1 188 ? -18.196 15.768 -16.432 1.00 87.75 188 SER A O 1
ATOM 1418 N N . ALA A 1 189 ? -19.949 15.541 -17.807 1.00 86.25 189 ALA A N 1
ATOM 1419 C CA . ALA A 1 189 ? -20.950 15.597 -16.740 1.00 86.25 189 ALA A CA 1
ATOM 1420 C C . ALA A 1 189 ? -21.061 14.271 -15.962 1.00 86.25 189 ALA A C 1
ATOM 1422 O O . ALA A 1 189 ? -21.701 14.227 -14.914 1.00 86.25 189 ALA A O 1
ATOM 1423 N N . TYR A 1 190 ? -20.457 13.196 -16.476 1.00 85.06 190 TYR A N 1
ATOM 1424 C CA . TYR A 1 190 ? -20.558 11.849 -15.927 1.00 85.06 190 TYR A CA 1
ATOM 1425 C C . TYR A 1 190 ? -19.196 11.350 -15.452 1.00 85.06 190 TYR A C 1
ATOM 1427 O O . TYR A 1 190 ? -18.179 11.561 -16.121 1.00 85.06 190 TYR A O 1
ATOM 1435 N N . GLY A 1 191 ? -19.195 10.667 -14.308 1.00 91.88 191 GLY A N 1
ATOM 1436 C CA . GLY A 1 191 ? -18.065 9.852 -13.885 1.00 91.88 191 GLY A CA 1
ATOM 1437 C C . GLY A 1 191 ? -18.092 8.475 -14.547 1.00 91.88 191 GLY A C 1
ATOM 1438 O O . GLY A 1 191 ? -19.149 8.009 -14.977 1.00 91.88 191 GLY A O 1
ATOM 1439 N N . ALA A 1 192 ? -16.938 7.825 -14.614 1.00 94.69 192 ALA A N 1
ATOM 1440 C CA . ALA A 1 192 ? -16.803 6.441 -15.057 1.00 94.69 192 ALA A CA 1
ATOM 1441 C C . ALA A 1 192 ? -16.064 5.626 -13.991 1.00 94.69 192 ALA A C 1
ATOM 1443 O O . ALA A 1 192 ? -15.218 6.164 -13.277 1.00 94.69 192 ALA A O 1
ATOM 1444 N N . ILE A 1 193 ? -16.428 4.348 -13.870 1.00 96.25 193 ILE A N 1
ATOM 1445 C CA . ILE A 1 193 ? -15.796 3.397 -12.951 1.00 96.25 193 ILE A CA 1
ATOM 1446 C C . ILE A 1 193 ? -14.757 2.606 -13.737 1.00 96.25 193 ILE A C 1
ATOM 1448 O O . ILE A 1 193 ? -15.063 2.069 -14.801 1.00 96.25 193 ILE A O 1
ATOM 1452 N N . TYR A 1 194 ? -13.557 2.521 -13.183 1.00 97.00 194 TYR A N 1
ATOM 1453 C CA . TYR A 1 194 ? -12.427 1.784 -13.726 1.00 97.00 194 TYR A CA 1
ATOM 1454 C C . TYR A 1 194 ? -11.963 0.741 -12.723 1.00 97.00 194 TYR A C 1
ATOM 1456 O O . TYR A 1 194 ? -12.201 0.874 -11.523 1.00 97.00 194 TYR A O 1
ATOM 1464 N N . VAL A 1 195 ? -11.282 -0.283 -13.230 1.00 97.56 195 VAL A N 1
ATOM 1465 C CA . VAL A 1 195 ? -10.544 -1.250 -12.420 1.00 97.56 195 VAL A CA 1
ATOM 1466 C C . VAL A 1 195 ? -9.107 -1.246 -12.915 1.00 97.56 195 VAL A C 1
ATOM 1468 O O . VAL A 1 195 ? -8.860 -1.541 -14.083 1.00 97.56 195 VAL A O 1
ATOM 1471 N N . ALA A 1 196 ? -8.169 -0.899 -12.039 1.00 96.75 196 ALA A N 1
ATOM 1472 C CA . ALA A 1 196 ? -6.746 -1.067 -12.297 1.00 96.75 196 ALA A CA 1
ATOM 1473 C C . ALA A 1 196 ? -6.257 -2.365 -11.657 1.00 96.75 196 ALA A C 1
ATOM 1475 O O . ALA A 1 196 ? -6.632 -2.677 -10.530 1.00 96.75 196 ALA A O 1
ATOM 1476 N N . THR A 1 197 ? -5.389 -3.087 -12.360 1.00 95.44 197 THR A N 1
ATOM 1477 C CA . THR A 1 197 ? -4.619 -4.198 -11.792 1.00 95.44 197 THR A CA 1
ATOM 1478 C C . THR A 1 197 ? -3.182 -3.728 -11.624 1.00 95.44 197 THR A C 1
ATOM 1480 O O . THR A 1 197 ? -2.522 -3.384 -12.609 1.00 95.44 197 THR A O 1
ATOM 1483 N N . LEU A 1 198 ? -2.698 -3.710 -10.386 1.00 93.50 198 LEU A N 1
ATOM 1484 C CA . LEU A 1 198 ? -1.311 -3.404 -10.080 1.00 93.50 198 LEU A CA 1
ATOM 1485 C C . LEU A 1 198 ? -0.426 -4.563 -10.550 1.00 93.50 198 LEU A C 1
ATOM 1487 O O . LEU A 1 198 ? -0.505 -5.675 -10.030 1.00 93.50 198 LEU A O 1
ATOM 1491 N N . HIS A 1 199 ? 0.418 -4.282 -11.538 1.00 89.00 199 HIS A N 1
ATOM 1492 C CA . HIS A 1 199 ? 1.467 -5.190 -11.981 1.00 89.00 199 HIS A CA 1
ATOM 1493 C C . HIS A 1 199 ? 2.762 -4.738 -11.321 1.00 89.00 199 HIS A C 1
ATOM 1495 O O . HIS A 1 199 ? 3.264 -3.650 -11.616 1.00 89.00 199 HIS A O 1
ATOM 1501 N N . LEU A 1 200 ? 3.269 -5.540 -10.388 1.00 86.88 200 LEU A N 1
ATOM 1502 C CA . LEU A 1 200 ? 4.557 -5.256 -9.775 1.00 86.88 200 LEU A CA 1
ATOM 1503 C C . LEU A 1 200 ? 5.666 -5.440 -10.813 1.00 86.88 200 LEU A C 1
ATOM 1505 O O . LEU A 1 200 ? 5.555 -6.328 -11.665 1.00 86.88 200 LEU A O 1
ATOM 1509 N N . PRO A 1 201 ? 6.747 -4.642 -10.745 1.00 84.69 201 PRO A N 1
ATOM 1510 C CA . PRO A 1 201 ? 7.960 -4.967 -11.470 1.00 84.69 201 PRO A CA 1
ATOM 1511 C C . PRO A 1 201 ? 8.347 -6.393 -11.104 1.00 84.69 201 PRO A C 1
ATOM 1513 O O . PRO A 1 201 ? 8.512 -6.701 -9.925 1.00 84.69 201 PRO A O 1
ATOM 1516 N N . CYS A 1 202 ? 8.469 -7.255 -12.104 1.00 89.81 202 CYS A N 1
ATOM 1517 C CA . CYS A 1 202 ? 8.931 -8.607 -11.892 1.00 89.81 202 CYS A CA 1
ATOM 1518 C C . CYS A 1 202 ? 10.349 -8.723 -12.427 1.00 89.81 202 CYS A C 1
ATOM 1520 O O . CYS A 1 202 ? 10.523 -8.859 -13.633 1.00 89.81 202 CYS A O 1
ATOM 1522 N N . PRO A 1 203 ? 11.382 -8.688 -11.568 1.00 92.94 203 PRO A N 1
ATOM 1523 C CA . PRO A 1 203 ? 12.761 -8.823 -12.030 1.00 92.94 203 PRO A CA 1
ATOM 1524 C C . PRO A 1 203 ? 13.006 -10.120 -12.819 1.00 92.94 203 PRO A C 1
ATOM 1526 O O . PRO A 1 203 ? 13.914 -10.190 -13.641 1.00 92.94 203 PRO A O 1
ATOM 1529 N N . ALA A 1 204 ? 12.194 -11.152 -12.569 1.00 95.94 204 ALA A N 1
ATOM 1530 C CA . ALA A 1 204 ? 12.230 -12.411 -13.300 1.00 95.94 204 ALA A CA 1
ATOM 1531 C C . ALA A 1 204 ? 11.665 -12.327 -14.732 1.00 95.94 204 ALA A C 1
ATOM 1533 O O . ALA A 1 204 ? 12.056 -13.154 -15.552 1.00 95.94 204 ALA A O 1
ATOM 1534 N N . ASP A 1 205 ? 10.785 -11.362 -15.022 1.00 96.31 205 ASP A N 1
ATOM 1535 C CA . ASP A 1 205 ? 10.264 -11.037 -16.360 1.00 96.31 205 ASP A CA 1
ATOM 1536 C C . ASP A 1 205 ? 11.245 -10.080 -17.051 1.00 96.31 205 ASP A C 1
ATO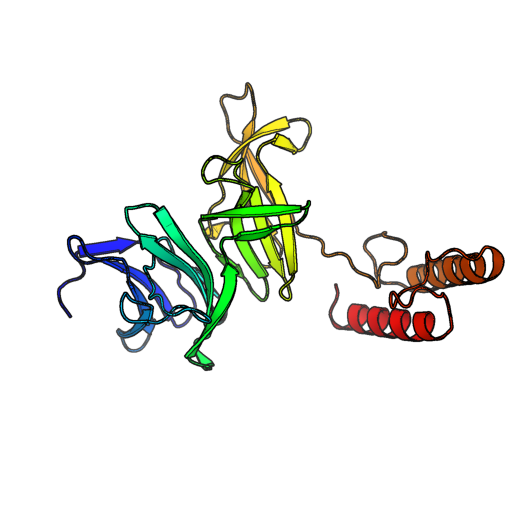M 1538 O O . ASP A 1 205 ? 11.033 -8.868 -17.169 1.00 96.31 205 ASP A O 1
ATOM 1542 N N . PHE A 1 206 ? 12.409 -10.614 -17.412 1.00 96.81 206 PHE A N 1
ATOM 1543 C CA . PHE A 1 206 ? 13.512 -9.808 -17.922 1.00 96.81 206 PHE A CA 1
ATOM 1544 C C . PHE A 1 206 ? 13.203 -9.221 -19.303 1.00 96.81 206 PHE A C 1
ATOM 1546 O O . PHE A 1 206 ? 13.744 -8.173 -19.660 1.00 96.81 206 PHE A O 1
ATOM 1553 N N . ASN A 1 207 ? 12.359 -9.884 -20.101 1.00 95.69 207 ASN A N 1
ATOM 1554 C CA . ASN A 1 207 ? 11.965 -9.375 -21.416 1.00 95.69 207 ASN A CA 1
ATOM 1555 C C . ASN A 1 207 ? 10.703 -8.484 -21.378 1.00 95.69 207 ASN A C 1
ATOM 1557 O O . ASN A 1 207 ? 10.363 -7.901 -22.411 1.00 95.69 207 ASN A O 1
ATOM 1561 N N . SER A 1 208 ? 10.076 -8.330 -20.204 1.00 93.50 208 SER A N 1
ATOM 1562 C CA . SER A 1 208 ? 8.893 -7.497 -19.960 1.00 93.50 208 SER A CA 1
ATOM 1563 C C . SER A 1 208 ? 7.670 -7.909 -20.784 1.00 93.50 208 SER A C 1
ATOM 1565 O O . SER A 1 208 ? 6.904 -7.051 -21.236 1.00 93.50 208 SER A O 1
ATOM 1567 N N . ASP A 1 209 ? 7.494 -9.211 -21.018 1.00 93.00 209 ASP A N 1
ATOM 1568 C CA . ASP A 1 209 ? 6.354 -9.759 -21.760 1.00 93.00 209 ASP A CA 1
ATOM 1569 C C . ASP A 1 209 ? 5.214 -10.266 -20.864 1.00 93.00 209 ASP A C 1
ATOM 1571 O O . ASP A 1 209 ? 4.203 -10.760 -21.373 1.00 93.00 209 ASP A O 1
ATOM 1575 N N . THR A 1 210 ? 5.327 -10.054 -19.549 1.00 88.94 210 THR A N 1
ATOM 1576 C CA . THR A 1 210 ? 4.404 -10.466 -18.480 1.00 88.94 210 THR A CA 1
ATOM 1577 C C . THR A 1 210 ? 4.377 -11.967 -18.188 1.00 88.94 210 THR A C 1
ATOM 1579 O O . THR A 1 210 ? 3.562 -12.413 -17.374 1.00 88.94 210 THR A O 1
ATOM 1582 N N . LEU A 1 211 ? 5.253 -12.766 -18.807 1.00 92.19 211 LEU A N 1
ATOM 1583 C CA . LEU A 1 211 ? 5.329 -14.211 -18.609 1.00 92.19 211 LEU A CA 1
ATOM 1584 C C . LEU A 1 211 ? 6.713 -14.631 -18.109 1.00 92.19 211 LEU A C 1
ATOM 1586 O O . LEU A 1 211 ? 7.721 -14.373 -18.743 1.00 92.19 211 LEU A O 1
ATOM 1590 N N . ILE A 1 212 ? 6.757 -15.419 -17.032 1.00 95.12 212 ILE A N 1
ATOM 1591 C CA . ILE A 1 212 ? 8.017 -15.978 -16.518 1.00 95.12 212 ILE A CA 1
ATOM 1592 C C . ILE A 1 212 ? 8.337 -17.284 -17.237 1.00 95.12 212 ILE A C 1
ATOM 1594 O O . ILE A 1 212 ? 7.775 -18.342 -16.942 1.00 95.12 212 ILE A O 1
ATOM 1598 N N . THR A 1 213 ? 9.243 -17.224 -18.207 1.00 96.56 213 THR A N 1
ATOM 1599 C CA . THR A 1 213 ? 9.604 -18.357 -19.062 1.00 96.56 213 THR A CA 1
ATOM 1600 C C . THR A 1 213 ? 11.115 -18.455 -19.285 1.00 96.56 213 THR A C 1
ATOM 1602 O O . THR A 1 213 ? 11.918 -17.673 -18.784 1.00 96.56 213 THR A O 1
ATOM 1605 N N . SER A 1 214 ? 11.559 -19.447 -20.061 1.00 97.75 214 SER A N 1
ATOM 1606 C CA . SER A 1 214 ? 12.962 -19.519 -20.492 1.00 97.75 214 SER A CA 1
ATOM 1607 C C . SER A 1 214 ? 13.362 -18.390 -21.458 1.00 97.75 214 SER A C 1
ATOM 1609 O O . SER A 1 214 ? 14.552 -18.238 -21.757 1.00 97.75 214 SER A O 1
ATOM 1611 N N . ALA A 1 215 ? 12.395 -17.623 -21.983 1.00 98.00 215 ALA A N 1
ATOM 1612 C CA . ALA A 1 215 ? 12.674 -16.444 -22.797 1.00 98.00 215 ALA A CA 1
ATOM 1613 C C . ALA A 1 215 ? 13.378 -15.357 -21.970 1.00 98.00 215 ALA A C 1
ATOM 1615 O O . ALA A 1 215 ? 14.342 -14.775 -22.465 1.00 98.00 215 ALA A O 1
ATOM 1616 N N . ASP A 1 216 ? 13.010 -15.191 -20.697 1.00 98.25 216 ASP A N 1
ATOM 1617 C CA . ASP A 1 216 ? 13.662 -14.264 -19.764 1.00 98.25 216 ASP A CA 1
ATOM 1618 C C . ASP A 1 216 ? 15.120 -14.613 -19.534 1.00 98.25 216 ASP A C 1
ATOM 1620 O O . ASP A 1 216 ? 15.990 -13.753 -19.597 1.00 98.25 216 ASP A O 1
ATOM 1624 N N . ILE A 1 217 ? 15.414 -15.905 -19.358 1.00 98.38 217 ILE A N 1
ATOM 1625 C CA . ILE A 1 217 ? 16.791 -16.391 -19.222 1.00 98.38 217 ILE A CA 1
ATOM 1626 C C . ILE A 1 217 ? 17.600 -16.032 -20.469 1.00 98.38 217 ILE A C 1
ATOM 1628 O O . ILE A 1 217 ? 18.737 -15.572 -20.374 1.00 98.38 217 ILE A O 1
ATOM 1632 N N . SER A 1 218 ? 17.017 -16.228 -21.650 1.00 98.50 218 SER A N 1
ATOM 1633 C CA . SER A 1 218 ? 17.689 -15.925 -22.915 1.00 98.50 218 SER A CA 1
ATOM 1634 C C . SER A 1 218 ? 17.917 -14.419 -23.088 1.00 98.50 218 SER A C 1
ATOM 1636 O O . SER A 1 218 ? 18.985 -14.009 -23.549 1.00 98.50 218 SER A O 1
ATOM 1638 N N . ALA A 1 219 ? 16.944 -13.597 -22.687 1.00 98.38 219 ALA A N 1
ATOM 1639 C CA . ALA A 1 219 ? 17.039 -12.142 -22.708 1.00 98.38 219 ALA A CA 1
ATOM 1640 C C . ALA A 1 219 ? 18.095 -11.630 -21.712 1.00 98.38 219 ALA A C 1
ATOM 1642 O O . ALA A 1 219 ? 18.972 -10.858 -22.104 1.00 98.38 219 ALA A O 1
ATOM 1643 N N . PHE A 1 220 ? 18.093 -12.146 -20.479 1.00 98.44 220 PHE A N 1
ATOM 1644 C CA . PHE A 1 220 ? 19.078 -11.831 -19.444 1.00 98.44 220 PHE A CA 1
ATOM 1645 C C . PHE A 1 220 ? 20.498 -12.179 -19.891 1.00 98.44 220 PHE A C 1
ATOM 1647 O O . PHE A 1 220 ? 21.384 -11.330 -19.861 1.00 98.44 220 PHE A O 1
ATOM 1654 N N . LEU A 1 221 ? 20.724 -13.403 -20.386 1.00 98.56 221 LEU A N 1
ATOM 1655 C CA . LEU A 1 221 ? 22.047 -13.820 -20.862 1.00 98.56 221 LEU A CA 1
ATOM 1656 C C . LEU A 1 221 ? 22.525 -12.979 -22.051 1.00 98.56 221 LEU A C 1
ATOM 1658 O O . LEU A 1 221 ? 23.714 -12.683 -22.153 1.00 98.56 221 LEU A O 1
ATOM 1662 N N . SER A 1 222 ? 21.614 -12.564 -22.935 1.00 98.38 222 SER A N 1
ATOM 1663 C CA . SER A 1 222 ? 21.949 -11.681 -24.058 1.00 98.38 222 SER A CA 1
ATOM 1664 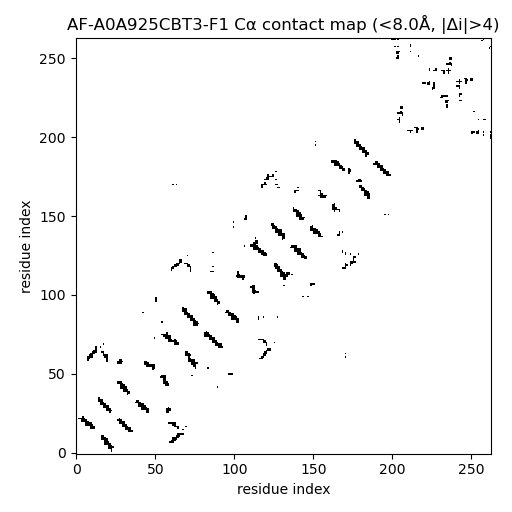C C . SER A 1 222 ? 22.406 -10.301 -23.575 1.00 98.38 222 SER A C 1
ATOM 1666 O O . SER A 1 222 ? 23.432 -9.806 -24.045 1.00 98.38 222 SER A O 1
ATOM 1668 N N . ALA A 1 223 ? 21.696 -9.706 -22.609 1.00 98.31 223 ALA A N 1
ATOM 1669 C CA . ALA A 1 223 ? 22.094 -8.447 -21.978 1.00 98.31 223 ALA A CA 1
ATOM 1670 C C . ALA A 1 223 ? 23.418 -8.585 -21.208 1.00 98.31 223 ALA A C 1
ATOM 1672 O O . ALA A 1 223 ? 24.295 -7.736 -21.327 1.00 98.31 223 ALA A O 1
ATOM 1673 N N . TRP A 1 224 ? 23.615 -9.700 -20.505 1.00 98.50 224 TRP A N 1
ATOM 1674 C CA . TRP A 1 224 ? 24.837 -9.997 -19.759 1.00 98.50 224 TRP A CA 1
ATOM 1675 C C . TRP A 1 224 ? 26.076 -10.104 -20.657 1.00 98.50 224 TRP A C 1
ATOM 1677 O O . TRP A 1 224 ? 27.114 -9.512 -20.363 1.00 98.50 224 TRP A O 1
ATOM 1687 N N . PHE A 1 225 ? 25.984 -10.804 -21.794 1.00 98.44 225 PHE A N 1
ATOM 1688 C CA . PHE A 1 225 ? 27.088 -10.852 -22.760 1.00 98.44 225 PHE A CA 1
ATOM 1689 C C . PHE A 1 225 ? 27.383 -9.483 -23.378 1.00 98.44 225 PHE A C 1
ATOM 1691 O O . PHE A 1 225 ? 28.549 -9.177 -23.637 1.00 98.44 225 PHE A O 1
ATOM 1698 N N . LEU A 1 226 ? 26.347 -8.672 -23.617 1.00 98.12 226 LEU A N 1
ATOM 1699 C CA . LEU A 1 226 ? 26.516 -7.310 -24.108 1.00 98.12 226 LEU A CA 1
ATOM 1700 C C . LEU A 1 226 ? 27.263 -6.458 -23.079 1.00 98.12 226 LEU A C 1
ATOM 1702 O O . LEU A 1 226 ? 28.281 -5.869 -23.425 1.00 98.12 226 LEU A O 1
ATOM 1706 N N . ASP A 1 227 ? 26.843 -6.483 -21.816 1.00 98.25 227 ASP A N 1
ATOM 1707 C CA . ASP A 1 227 ? 27.509 -5.784 -20.715 1.00 98.25 227 ASP A CA 1
ATOM 1708 C C . ASP A 1 227 ? 28.992 -6.135 -20.597 1.00 98.25 227 ASP A C 1
ATOM 1710 O O . ASP A 1 227 ? 29.828 -5.238 -20.499 1.00 98.25 227 ASP A O 1
ATOM 1714 N N . LEU A 1 228 ? 29.352 -7.418 -20.695 1.00 97.62 228 LEU A N 1
ATOM 1715 C CA . LEU A 1 228 ? 30.757 -7.834 -20.671 1.00 97.62 228 LEU A CA 1
ATOM 1716 C C . LEU A 1 228 ? 31.570 -7.303 -21.859 1.00 97.62 228 LEU A C 1
ATOM 1718 O O . LEU A 1 228 ? 32.780 -7.107 -21.738 1.00 97.62 228 LEU A O 1
ATOM 1722 N N . ALA A 1 229 ? 30.930 -7.096 -23.009 1.00 98.00 229 ALA A N 1
ATOM 1723 C CA . ALA A 1 229 ? 31.587 -6.601 -24.212 1.00 98.00 229 ALA A CA 1
ATOM 1724 C C . ALA A 1 229 ? 31.670 -5.065 -24.256 1.00 98.00 229 ALA A C 1
ATOM 1726 O O . ALA A 1 229 ? 32.674 -4.529 -24.730 1.00 98.00 229 ALA A O 1
ATOM 1727 N N . SER A 1 230 ? 30.635 -4.358 -23.791 1.00 97.44 230 SER A N 1
ATOM 1728 C CA . SER A 1 230 ? 30.518 -2.895 -23.883 1.00 97.44 230 SER A CA 1
ATOM 1729 C C . SER A 1 230 ? 30.716 -2.140 -22.570 1.00 97.44 230 SER A C 1
ATOM 1731 O O . SER A 1 230 ? 30.787 -0.913 -22.602 1.00 97.44 230 SER A O 1
ATOM 1733 N N . GLY A 1 231 ? 30.820 -2.829 -21.432 1.00 95.31 231 GLY A N 1
ATOM 1734 C CA . GLY A 1 231 ? 30.905 -2.202 -20.111 1.00 95.31 231 GLY A CA 1
ATOM 1735 C C . GLY A 1 231 ? 29.617 -1.485 -19.693 1.00 95.31 231 GLY A C 1
ATOM 1736 O O . GLY A 1 231 ? 29.680 -0.490 -18.974 1.00 95.31 231 GLY A O 1
ATOM 1737 N N . THR A 1 232 ? 28.464 -1.938 -20.192 1.00 97.12 232 THR A N 1
ATOM 1738 C CA . THR A 1 232 ? 27.141 -1.480 -19.739 1.00 97.12 232 THR A CA 1
ATOM 1739 C C . THR A 1 232 ? 26.718 -2.235 -18.472 1.00 97.12 232 THR A C 1
ATOM 1741 O O . THR A 1 232 ? 27.429 -3.135 -18.032 1.00 97.12 232 THR A O 1
ATOM 1744 N N . LEU A 1 233 ? 25.596 -1.837 -17.863 1.00 97.56 233 LEU A N 1
ATOM 1745 C CA . LEU A 1 233 ? 25.073 -2.405 -16.609 1.00 97.56 233 LEU A CA 1
ATOM 1746 C C . LEU A 1 233 ? 23.606 -2.850 -16.752 1.00 97.56 233 LEU A C 1
ATOM 1748 O O . LEU A 1 233 ? 22.823 -2.743 -15.814 1.00 97.56 233 LEU A O 1
ATOM 1752 N N . ALA A 1 234 ? 23.191 -3.278 -17.948 1.00 97.19 234 ALA A N 1
ATOM 1753 C CA . ALA A 1 234 ? 21.808 -3.691 -18.197 1.00 97.19 234 ALA A CA 1
ATOM 1754 C C . ALA A 1 234 ? 21.440 -5.014 -17.495 1.00 97.19 234 ALA A C 1
ATOM 1756 O O . ALA A 1 234 ? 20.269 -5.268 -17.230 1.00 97.19 234 ALA A O 1
ATOM 1757 N N . ALA A 1 235 ? 22.434 -5.850 -17.203 1.00 97.88 235 ALA A N 1
ATOM 1758 C CA . ALA A 1 235 ? 22.326 -7.129 -16.517 1.00 97.88 235 ALA A CA 1
ATOM 1759 C C . ALA A 1 235 ? 23.027 -7.129 -15.143 1.00 97.88 235 ALA A C 1
ATOM 1761 O O . ALA A 1 235 ? 23.253 -8.208 -14.594 1.00 97.88 235 ALA A O 1
ATOM 1762 N N . ASP A 1 236 ? 23.351 -5.957 -14.577 1.00 98.06 236 ASP A N 1
ATOM 1763 C CA . ASP A 1 236 ? 23.773 -5.790 -13.171 1.00 98.06 236 ASP A CA 1
ATOM 1764 C C . ASP A 1 236 ? 22.558 -5.966 -12.243 1.00 98.06 236 ASP A C 1
ATOM 1766 O O . ASP A 1 236 ? 22.007 -5.028 -11.667 1.00 98.06 236 ASP A O 1
ATOM 1770 N N . PHE A 1 237 ? 22.070 -7.202 -12.187 1.00 97.50 237 PHE A N 1
ATOM 1771 C CA . PHE A 1 237 ? 20.827 -7.588 -11.535 1.00 97.50 237 PHE A CA 1
ATOM 1772 C C . PHE A 1 237 ? 20.858 -7.377 -10.021 1.00 97.50 237 PHE A C 1
ATOM 1774 O O . PHE A 1 237 ? 19.827 -7.103 -9.411 1.00 97.50 237 PHE A O 1
ATOM 1781 N N . ASN A 1 238 ? 22.029 -7.519 -9.396 1.00 96.62 238 ASN A N 1
ATOM 1782 C CA . ASN A 1 238 ? 22.181 -7.305 -7.957 1.00 96.62 238 ASN A CA 1
ATOM 1783 C C . ASN A 1 238 ? 22.586 -5.864 -7.591 1.00 96.62 238 ASN A C 1
ATOM 1785 O O . ASN A 1 238 ? 22.854 -5.603 -6.415 1.00 96.62 238 ASN A O 1
ATOM 1789 N N . ALA A 1 239 ? 22.619 -4.956 -8.576 1.00 96.38 239 ALA A N 1
ATOM 1790 C CA . ALA A 1 239 ? 22.979 -3.548 -8.430 1.00 96.38 239 ALA A CA 1
ATOM 1791 C C . ALA A 1 239 ? 24.344 -3.325 -7.748 1.00 96.38 239 ALA A C 1
ATOM 1793 O O . ALA A 1 239 ? 24.514 -2.406 -6.941 1.00 96.38 239 ALA A O 1
ATOM 1794 N N . SER A 1 240 ? 25.329 -4.175 -8.047 1.00 97.50 240 SER A N 1
ATOM 1795 C CA . SER A 1 240 ? 26.684 -4.072 -7.489 1.00 97.50 240 SER A CA 1
ATOM 1796 C C . SER A 1 240 ? 27.546 -3.003 -8.167 1.00 97.50 240 SER A C 1
ATOM 1798 O O . SER A 1 240 ? 28.626 -2.668 -7.670 1.00 97.50 240 SER A O 1
ATOM 1800 N N . GLY A 1 241 ? 27.083 -2.461 -9.293 1.00 97.50 241 GLY A N 1
ATOM 1801 C CA . GLY A 1 241 ? 27.825 -1.558 -10.164 1.00 97.50 241 GLY A CA 1
ATOM 1802 C C . GLY A 1 241 ? 28.746 -2.278 -11.151 1.00 97.50 241 GLY A C 1
ATOM 1803 O O . GLY A 1 241 ? 29.529 -1.609 -11.829 1.00 97.50 241 GLY A O 1
ATOM 1804 N N . VAL A 1 242 ? 28.700 -3.616 -11.224 1.00 97.62 242 VAL A N 1
ATOM 1805 C CA . VAL A 1 242 ? 29.505 -4.438 -12.140 1.00 97.62 242 VAL A CA 1
ATOM 1806 C C . VAL A 1 242 ? 28.725 -5.681 -12.565 1.00 97.62 242 VAL A C 1
ATOM 1808 O O . VAL A 1 242 ? 28.402 -6.517 -11.732 1.00 97.62 242 VAL A O 1
ATOM 1811 N N . THR A 1 243 ? 28.553 -5.886 -13.872 1.00 98.38 243 THR A N 1
ATOM 1812 C CA . THR A 1 243 ? 27.959 -7.121 -14.401 1.00 98.38 243 THR A CA 1
ATOM 1813 C C . THR A 1 243 ? 28.938 -8.300 -14.315 1.00 98.38 243 THR A C 1
ATOM 1815 O O . THR A 1 243 ? 30.028 -8.276 -14.896 1.00 98.38 243 THR A O 1
ATOM 1818 N N . GLY A 1 244 ? 28.548 -9.370 -13.619 1.00 97.62 244 GLY A N 1
ATOM 1819 C CA . GLY A 1 244 ? 29.363 -10.563 -13.389 1.00 97.62 244 GLY A CA 1
ATOM 1820 C C . GLY A 1 244 ? 28.550 -11.840 -13.151 1.00 97.62 244 GLY A C 1
ATOM 1821 O O . GLY A 1 244 ? 27.353 -11.920 -13.412 1.00 97.62 244 GLY A O 1
ATOM 1822 N N . SER A 1 245 ? 29.204 -12.907 -12.684 1.00 98.12 245 SER A N 1
ATOM 1823 C CA . SER A 1 245 ? 28.524 -14.187 -12.407 1.00 98.12 245 SER A CA 1
ATOM 1824 C C . SER A 1 245 ? 27.601 -14.138 -11.182 1.00 98.12 245 SER A C 1
ATOM 1826 O O . SER A 1 245 ? 26.711 -14.984 -11.039 1.00 98.12 245 SER A O 1
ATOM 1828 N N . SER A 1 246 ? 27.788 -13.148 -10.307 1.00 98.19 246 SER A N 1
ATOM 1829 C CA . SER A 1 246 ? 26.883 -12.860 -9.195 1.00 98.19 246 SER A CA 1
ATOM 1830 C C . SER A 1 246 ? 25.484 -12.481 -9.676 1.00 98.19 246 SER A C 1
ATOM 1832 O O . SER A 1 246 ? 24.511 -12.919 -9.066 1.00 98.19 246 SER A O 1
ATOM 1834 N N . ASP A 1 247 ? 25.374 -11.766 -10.796 1.00 98.56 247 ASP A N 1
ATOM 1835 C CA . ASP A 1 247 ? 24.091 -11.359 -11.376 1.00 98.56 247 ASP A CA 1
ATOM 1836 C C . ASP A 1 247 ? 23.320 -12.541 -11.940 1.00 98.56 247 ASP A C 1
ATOM 1838 O O . ASP A 1 247 ? 22.121 -12.645 -11.721 1.00 98.56 247 ASP A O 1
ATOM 1842 N N . ILE A 1 248 ? 24.013 -13.495 -12.574 1.00 98.44 248 ILE A N 1
ATOM 1843 C CA . ILE A 1 248 ? 23.399 -14.753 -13.025 1.00 98.44 248 ILE A CA 1
ATOM 1844 C C . ILE A 1 248 ? 22.759 -15.481 -11.841 1.00 98.44 248 ILE A C 1
ATOM 1846 O O . ILE A 1 248 ? 21.628 -15.955 -11.929 1.00 98.44 248 ILE A O 1
ATOM 1850 N N . THR A 1 249 ? 23.479 -15.573 -10.721 1.00 98.25 249 THR A N 1
ATOM 1851 C CA . THR A 1 249 ? 22.977 -16.277 -9.534 1.00 98.25 249 THR A CA 1
ATOM 1852 C C . THR A 1 249 ? 21.782 -15.543 -8.924 1.00 98.25 249 THR A C 1
ATOM 1854 O O . THR A 1 249 ? 20.800 -16.184 -8.546 1.00 98.25 249 THR A O 1
ATOM 1857 N N . ALA A 1 250 ? 21.839 -14.210 -8.860 1.00 97.75 250 ALA A N 1
ATOM 1858 C CA . ALA A 1 250 ? 20.753 -13.383 -8.348 1.00 97.75 250 ALA A CA 1
ATOM 1859 C C . ALA A 1 250 ? 19.501 -13.457 -9.243 1.00 97.75 250 ALA A C 1
ATOM 1861 O O . ALA A 1 250 ? 18.412 -13.723 -8.734 1.00 97.75 250 ALA A O 1
ATOM 1862 N N . PHE A 1 251 ? 19.665 -13.343 -10.565 1.00 98.12 251 PHE A N 1
ATOM 1863 C CA . PHE A 1 251 ? 18.582 -13.465 -11.539 1.00 98.12 251 PHE A CA 1
ATOM 1864 C C . PHE A 1 251 ? 17.919 -14.842 -11.486 1.00 98.12 251 PHE A C 1
ATOM 1866 O O . PHE A 1 251 ? 16.704 -14.929 -11.343 1.00 98.12 251 PHE A O 1
ATOM 1873 N N . LEU A 1 252 ? 18.694 -15.933 -11.526 1.00 98.19 252 LEU A N 1
ATOM 1874 C CA . LEU A 1 252 ? 18.120 -17.281 -11.463 1.00 98.19 252 LEU A CA 1
ATOM 1875 C C . LEU A 1 252 ? 17.383 -17.527 -10.143 1.00 98.19 252 LEU A C 1
ATOM 1877 O O . LEU A 1 252 ? 16.347 -18.185 -10.143 1.00 98.19 252 LEU A O 1
ATOM 1881 N N . SER A 1 253 ? 17.882 -16.979 -9.032 1.00 96.88 253 SER A N 1
ATOM 1882 C CA . SER A 1 253 ? 17.195 -17.073 -7.738 1.00 96.88 253 SER A CA 1
ATOM 1883 C C . SER A 1 253 ? 15.839 -16.363 -7.773 1.00 96.88 253 SER A C 1
ATOM 1885 O O . SER A 1 253 ? 14.841 -16.950 -7.358 1.00 96.88 253 SER A O 1
ATOM 1887 N N . ALA A 1 254 ? 15.784 -15.144 -8.322 1.00 95.56 254 ALA A N 1
ATOM 1888 C CA . ALA A 1 254 ? 14.536 -14.404 -8.508 1.00 95.56 254 ALA A CA 1
ATOM 1889 C C . ALA A 1 254 ? 13.580 -15.112 -9.484 1.00 95.56 254 ALA A C 1
ATOM 1891 O O . ALA A 1 254 ? 12.390 -15.222 -9.210 1.00 95.56 254 ALA A O 1
ATOM 1892 N N . TRP A 1 255 ? 14.099 -15.659 -10.585 1.00 97.19 255 TRP A N 1
ATOM 1893 C CA . TRP A 1 255 ? 13.319 -16.383 -11.588 1.00 97.19 255 TRP A CA 1
ATOM 1894 C C . TRP A 1 255 ? 12.698 -17.672 -11.042 1.00 97.19 255 TRP A C 1
ATOM 1896 O O . TRP A 1 255 ? 11.510 -17.921 -11.242 1.00 97.19 255 TRP A O 1
ATOM 1906 N N . PHE A 1 256 ? 13.453 -18.470 -10.279 1.00 96.69 256 PHE A N 1
ATOM 1907 C CA . PHE A 1 256 ? 12.901 -19.656 -9.618 1.00 96.69 256 PHE A CA 1
ATOM 1908 C C . PHE A 1 256 ? 11.871 -19.304 -8.539 1.00 96.69 256 PHE A C 1
ATOM 1910 O O . PHE A 1 256 ? 10.877 -20.018 -8.409 1.00 96.69 256 PHE A O 1
ATOM 1917 N N . ALA A 1 257 ? 12.083 -18.218 -7.786 1.00 92.12 257 ALA A N 1
ATOM 1918 C CA . ALA A 1 257 ? 11.092 -17.729 -6.831 1.00 92.12 257 ALA A CA 1
ATOM 1919 C C . ALA A 1 257 ? 9.792 -17.327 -7.547 1.00 92.12 257 ALA A C 1
ATOM 1921 O O . ALA A 1 257 ? 8.714 -17.769 -7.147 1.00 92.12 257 ALA A O 1
ATOM 1922 N N . ALA A 1 258 ? 9.905 -16.597 -8.660 1.00 93.00 258 ALA A N 1
ATOM 1923 C CA . ALA A 1 258 ? 8.763 -16.157 -9.453 1.00 93.00 258 ALA A CA 1
ATOM 1924 C C . ALA A 1 258 ? 7.995 -17.316 -10.110 1.00 93.00 258 ALA A C 1
ATOM 1926 O O . ALA A 1 258 ? 6.773 -17.279 -10.197 1.00 93.00 258 ALA A O 1
ATOM 1927 N N . LEU A 1 259 ? 8.665 -18.399 -10.513 1.00 92.12 259 LEU A N 1
ATOM 1928 C CA . LEU A 1 259 ? 7.966 -19.599 -10.992 1.00 92.12 259 LEU A CA 1
ATOM 1929 C C . LEU A 1 259 ? 7.141 -20.303 -9.907 1.00 92.12 259 LEU A C 1
ATOM 1931 O O . LEU A 1 259 ? 6.149 -20.958 -10.226 1.00 92.12 259 LEU A O 1
ATOM 1935 N N . ALA A 1 260 ? 7.571 -20.224 -8.647 1.00 89.69 260 ALA A N 1
ATOM 1936 C CA . ALA A 1 260 ? 6.904 -20.894 -7.536 1.00 89.69 260 ALA A CA 1
ATOM 1937 C C . ALA A 1 260 ? 5.772 -20.052 -6.928 1.00 89.69 260 ALA A C 1
ATOM 1939 O O . ALA A 1 260 ? 4.757 -20.616 -6.523 1.00 89.69 260 ALA A O 1
ATOM 1940 N N . GLY A 1 261 ? 5.960 -18.731 -6.846 1.00 81.81 261 GLY A N 1
ATOM 1941 C CA . GLY A 1 261 ? 5.050 -17.807 -6.162 1.00 81.81 261 GLY A CA 1
ATOM 1942 C C . GLY A 1 261 ? 4.396 -16.753 -7.054 1.00 81.81 261 GLY A C 1
ATOM 1943 O O . GLY A 1 261 ? 3.547 -16.013 -6.571 1.00 81.81 261 GLY A O 1
ATOM 1944 N N . GLY A 1 262 ? 4.757 -16.695 -8.336 1.00 82.69 262 GLY A N 1
ATOM 1945 C CA . GLY A 1 262 ? 4.452 -15.552 -9.188 1.00 82.69 262 GLY A CA 1
ATOM 1946 C C . GLY A 1 262 ? 5.351 -14.352 -8.894 1.00 82.69 262 GLY A C 1
ATOM 1947 O O . GLY A 1 262 ? 6.257 -14.399 -8.059 1.00 82.69 262 GLY A O 1
ATOM 1948 N N . CYS A 1 263 ? 5.073 -13.279 -9.621 1.00 79.75 263 CYS A N 1
ATOM 1949 C CA . CYS A 1 263 ? 5.442 -11.925 -9.248 1.00 79.75 263 CYS A CA 1
ATOM 1950 C C . CYS A 1 263 ? 4.254 -11.343 -8.468 1.00 79.75 263 CYS A C 1
ATOM 1952 O O . CYS A 1 263 ? 4.455 -10.557 -7.531 1.00 79.75 263 CYS A O 1
#

pLDDT: mean 94.09, std 4.96, range [64.31, 98.56]

Nearest PDB structures (foldseek):
  8qcb-assembly1_C  TM=4.100E-01  e=2.977E-03  Saccharomyces cerevisiae
  7c72-assembly1_A  TM=4.021E-01  e=7.782E-03  Mycobacterium tuberculosis
  4n2z-assembly1_A  TM=3.862E-01  e=1.016E-02  Podospora anserina
  1o8v-assembly1_A  TM=2.896E-01  e=6.153E+00  Echinococcus granulosus
  3pp6-assembly1_A  TM=2.292E-01  e=4.014E+00  Doryteuthis pealeii

Solvent-accessible surface area (backbone atoms only — not comparable to full-atom values): 14275 Å² total; per-residue (Å²): 133,80,75,76,73,43,77,36,50,71,13,63,53,99,58,39,35,34,29,21,35,23,40,90,96,45,69,23,25,34,35,38,32,36,68,90,77,68,47,76,44,82,75,41,26,73,81,36,66,38,84,98,52,96,50,37,26,28,31,54,59,43,25,23,38,37,96,63,29,34,20,30,37,37,29,32,70,57,96,87,39,77,78,46,35,31,38,32,35,38,34,59,94,77,71,43,75,43,84,71,47,44,60,64,38,80,39,82,91,77,42,29,31,41,38,78,43,56,28,17,42,20,83,80,27,35,37,31,37,30,12,49,54,47,84,81,33,53,45,25,36,35,36,32,48,92,84,41,72,42,78,76,53,38,35,76,38,71,58,97,87,37,46,28,64,39,60,47,74,52,41,88,34,52,51,54,59,32,41,37,34,35,34,33,32,74,94,48,98,56,68,50,79,47,74,49,71,68,78,70,90,37,84,36,31,57,70,69,77,86,57,82,51,73,64,16,56,54,45,42,53,52,38,38,56,45,18,73,75,70,72,46,64,83,34,27,66,70,68,77,88,59,59,53,74,66,18,56,54,48,42,52,53,45,32,55,48,30,74,75,72,50,118

Radius of gyration: 21.82 Å; Cα contacts (8 Å, |Δi|>4): 594; chains: 1; bounding box: 54×44×53 Å

Sequence (263 aa):
MGPFLRFDGVGIDEFYTAFAASSDGQPGSLYLADVATGQLLPIADVNTPIPGSNLTFNVSDSPLIDEGRIAFRGYRLESFVPVAGGVYVYDIPTAQITPIIELFDPLPGGDILGEIQFPSISGDTVGFAGRPGDEFGPSTLFAVVDGQVYRIIGEGDTLDGHFVQTLIYRPEGHNGRQFAFAIQSQGSAYGAIYVATLHLPCPADFNSDTLITSADISAFLSAWFLDLASGTLAADFNASGVTGSSDITAFLSAWFAALAGGC

Foldseek 3Di:
DPDFPDWAAWADDPFWIWTWTDDVPAFIWIWIAGPVPRDIDTLFGQPDDDPPDPGGWRWHHHWYDDPQKIWTKTFDDDPNATPKIAIWIQRRVVSDIGGLDMFQDAAPPGFTWAAWAAWADAPQKIKTWTATDHPPHWIWIWMAHPSDIDTFDTQQDADPNFHFNHKAFHRVQDYPQKGWIWGDGPPDPDIDIDIDGDDDPQLQPCVPPLDRDCVNVVNLVVVLVVCVVPVDCSQVCVVPSHRDVVSVVVNVVSSVVCVVPND